Protein AF-A0A094FHU8-F1 (afdb_monomer)

Radius of gyration: 17.83 Å; Cα contacts (8 Å, |Δi|>4): 206; chains: 1; bounding box: 38×42×52 Å

Sequence (183 aa):
MLDLFSAQTFLWGLVHCDPHPGNILLRRLPSGNAQLVLLDHGLYVALEPEFRLQYATFWRALLAFDNDTLKKITSQWGVSQPDLFASATLMRPYTGGDQSTARALTKSLEGATPGERHFAAQNRMRAGIRAVLSDETKWPRELVFLARNMRIVQGNNQFLGSPVNRVRIMGMWASEAVAEGGE

Foldseek 3Di:
DLLVQLCCQQPVQKHALDVAVVQWDWDADPVRDIDIHGHDDPDIDGHDPVRSLLVLQCLLCLVVLVVVSLCVSLVLQQFPDSQLVSCLVVVHRRCRDPSPSVVVVVVLPPDDDPVVSVVVVVVVVVVSVCNGRRDVVSHDPVVVSVSSRVVNVVVVCVVVVHDDPSSVSSNVSSVVSNVVVDD

Nearest PDB structures (foldseek):
  5jzn-assembly2_B  TM=7.167E-01  e=5.407E-01  Homo sapiens
  4eut-assembly1_A  TM=7.380E-01  e=5.407E-01  Homo sapiens
  8udc-assembly1_A  TM=6.442E-01  e=1.938E+00  Tribolium castaneum
  6o8b-assembly1_A  TM=7.115E-01  e=4.454E+00  Homo sapiens

Mean predicted aligned error: 5.94 Å

Secondary structure (DSSP, 8-state):
-HHHHHHIIIII-EEES---GGGEEEEE-TTS-EEEEE---S-EEEPPHHHHHHHHHHHHHHHHT-HHHHHHHHHHTTBS-HHHHHHHHHTS---STT-HHHHHHHGGGSS--HHHHHHHHHHHHHHHHHHHBS-GGG--THHHHHHHHHHHHHHHHHHTT----HHHHHHHHHHHHHHHH--

pLDDT: mean 88.05, std 10.01, range [44.62, 97.81]

Structure (mmCIF, N/CA/C/O backbone):
data_AF-A0A094FHU8-F1
#
_entry.id   AF-A0A094FHU8-F1
#
loop_
_atom_site.group_PDB
_atom_site.id
_atom_site.type_symbol
_atom_site.label_atom_id
_atom_site.label_alt_id
_atom_site.label_comp_id
_atom_site.label_asym_id
_atom_site.label_entity_id
_atom_site.label_seq_id
_atom_site.pdbx_PDB_ins_code
_atom_site.Cartn_x
_atom_site.Cartn_y
_atom_site.Cartn_z
_atom_site.occupancy
_atom_site.B_iso_or_equiv
_atom_site.auth_seq_id
_atom_site.auth_comp_id
_atom_site.auth_asym_id
_atom_site.auth_atom_id
_atom_site.pdbx_PDB_model_num
ATOM 1 N N . MET A 1 1 ? 6.817 3.662 -11.769 1.00 86.00 1 MET A N 1
ATOM 2 C CA . MET A 1 1 ? 7.266 3.128 -10.460 1.00 86.00 1 MET A CA 1
ATOM 3 C C . MET A 1 1 ? 6.075 2.686 -9.618 1.00 86.00 1 MET A C 1
ATOM 5 O O . MET A 1 1 ? 5.994 1.506 -9.321 1.00 86.00 1 MET A O 1
ATOM 9 N N . LEU A 1 2 ? 5.144 3.591 -9.284 1.00 90.44 2 LEU A N 1
ATOM 10 C CA . LEU A 1 2 ? 3.917 3.252 -8.544 1.00 90.44 2 LEU A CA 1
ATOM 11 C C . LEU A 1 2 ? 3.121 2.110 -9.184 1.00 90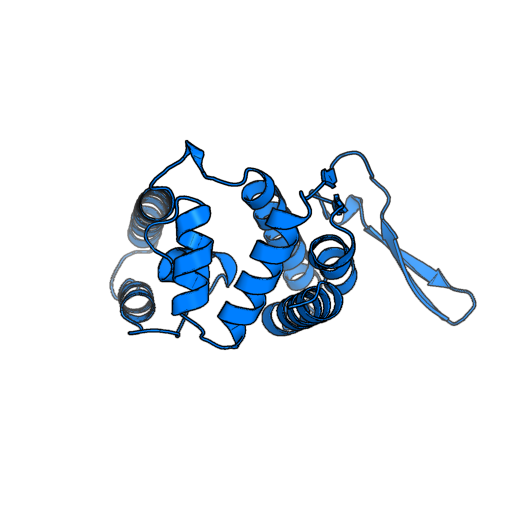.44 2 LEU A C 1
ATOM 13 O O . LEU A 1 2 ? 2.737 1.197 -8.465 1.00 90.44 2 LEU A O 1
ATOM 17 N N . ASP A 1 3 ? 2.931 2.126 -10.505 1.00 92.56 3 ASP A N 1
ATOM 18 C CA . ASP A 1 3 ? 2.209 1.057 -11.207 1.00 92.56 3 ASP A CA 1
ATOM 19 C C . ASP A 1 3 ? 2.873 -0.311 -11.040 1.00 92.56 3 ASP A C 1
ATOM 21 O O . ASP A 1 3 ? 2.207 -1.267 -10.672 1.00 92.56 3 ASP A O 1
ATOM 25 N N . LEU A 1 4 ? 4.200 -0.386 -11.199 1.00 93.94 4 LEU A N 1
ATOM 26 C CA . LEU A 1 4 ? 4.958 -1.627 -11.008 1.00 93.94 4 LEU A CA 1
ATOM 27 C C . LEU A 1 4 ? 4.756 -2.205 -9.601 1.00 93.94 4 LEU A C 1
ATOM 29 O O . LEU A 1 4 ? 4.435 -3.380 -9.458 1.00 93.94 4 LEU A O 1
ATOM 33 N N . PHE A 1 5 ? 4.941 -1.389 -8.560 1.00 94.69 5 PHE A N 1
ATOM 34 C CA . PHE A 1 5 ? 4.812 -1.868 -7.181 1.00 94.69 5 PHE A CA 1
ATOM 35 C C . PHE A 1 5 ? 3.355 -2.138 -6.785 1.00 94.69 5 PHE A C 1
ATOM 37 O O . PHE A 1 5 ? 3.097 -3.011 -5.957 1.00 94.69 5 PHE A O 1
ATOM 44 N N . SER A 1 6 ? 2.397 -1.447 -7.408 1.00 95.44 6 SER A N 1
ATOM 45 C CA . SER A 1 6 ? 0.969 -1.732 -7.234 1.00 95.44 6 SER A CA 1
ATOM 46 C C . SER A 1 6 ? 0.597 -3.069 -7.877 1.00 95.44 6 SER A C 1
ATOM 48 O O . SER A 1 6 ? -0.041 -3.883 -7.220 1.00 95.44 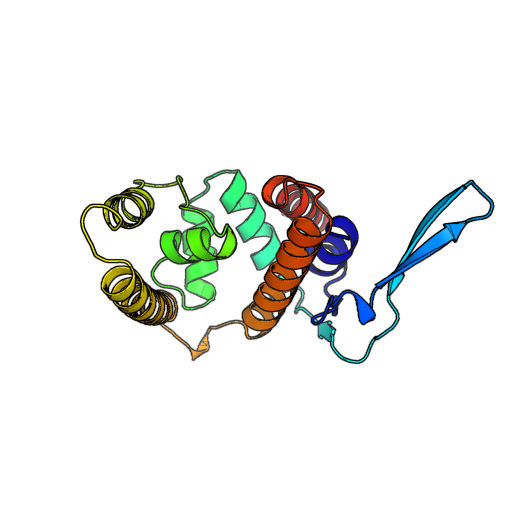6 SER A O 1
ATOM 50 N N . ALA A 1 7 ? 1.071 -3.351 -9.093 1.00 95.69 7 ALA A N 1
ATOM 51 C CA . ALA A 1 7 ? 0.882 -4.643 -9.751 1.00 95.69 7 ALA A CA 1
ATOM 52 C C . ALA A 1 7 ? 1.532 -5.788 -8.953 1.00 95.69 7 ALA A C 1
ATOM 54 O O . ALA A 1 7 ? 0.884 -6.802 -8.695 1.00 95.69 7 ALA A O 1
ATOM 55 N N . GLN A 1 8 ? 2.767 -5.594 -8.468 1.00 96.25 8 GLN A N 1
ATOM 56 C CA . GLN A 1 8 ? 3.434 -6.536 -7.559 1.00 96.25 8 GLN A CA 1
ATOM 57 C C . GLN A 1 8 ? 2.586 -6.849 -6.322 1.00 96.25 8 GLN A C 1
ATOM 59 O O . GLN A 1 8 ? 2.476 -8.009 -5.930 1.00 96.25 8 GLN A O 1
ATOM 64 N N . THR A 1 9 ? 1.982 -5.820 -5.724 1.00 96.62 9 THR A N 1
ATOM 65 C CA . THR A 1 9 ? 1.184 -5.945 -4.499 1.00 96.62 9 THR A CA 1
ATOM 66 C C . THR A 1 9 ? -0.158 -6.617 -4.757 1.00 96.62 9 THR A C 1
ATOM 68 O O . THR A 1 9 ? -0.483 -7.596 -4.096 1.00 96.62 9 THR A O 1
ATOM 71 N N . PHE A 1 10 ? -0.947 -6.103 -5.697 1.00 96.88 10 PHE A N 1
ATOM 72 C CA . PHE A 1 10 ? -2.352 -6.483 -5.828 1.00 96.88 10 PHE A CA 1
ATOM 73 C C . PHE A 1 10 ? -2.576 -7.647 -6.799 1.00 96.88 10 PHE A C 1
ATOM 75 O O . PHE A 1 10 ? -3.419 -8.493 -6.520 1.00 96.88 10 PHE A O 1
ATOM 82 N N . LEU A 1 11 ? -1.798 -7.745 -7.883 1.00 94.69 11 LEU A N 1
ATOM 83 C CA . LEU A 1 11 ? -2.000 -8.770 -8.916 1.00 94.69 11 LEU A CA 1
ATOM 84 C C . LEU A 1 11 ? -1.019 -9.933 -8.827 1.00 94.69 11 LEU A C 1
ATOM 86 O O . LEU A 1 11 ? -1.412 -11.084 -8.997 1.00 94.69 11 LEU A O 1
ATOM 90 N N . TRP A 1 12 ? 0.263 -9.666 -8.579 1.00 95.25 12 TRP A N 1
ATOM 91 C CA . TRP A 1 12 ? 1.287 -10.717 -8.644 1.00 95.25 12 TRP A CA 1
ATOM 92 C C . TRP A 1 12 ? 1.521 -11.385 -7.291 1.00 95.25 12 TRP A C 1
ATOM 94 O O . TRP A 1 12 ? 1.797 -12.576 -7.244 1.00 95.25 12 TRP A O 1
ATOM 104 N N . GLY A 1 13 ? 1.369 -10.651 -6.185 1.00 95.75 13 GLY A N 1
ATOM 105 C CA . GLY A 1 13 ? 1.627 -11.169 -4.839 1.00 95.75 13 GLY A CA 1
ATOM 106 C C . GLY A 1 13 ? 3.110 -11.408 -4.537 1.00 95.75 13 GLY A C 1
ATOM 107 O O . GLY A 1 13 ? 3.425 -12.135 -3.605 1.00 95.75 13 GLY A O 1
ATOM 108 N N . LEU A 1 14 ? 4.025 -10.807 -5.300 1.00 96.56 14 LEU A N 1
ATOM 109 C CA . LEU A 1 14 ? 5.467 -10.870 -5.059 1.00 96.56 14 LEU A CA 1
ATOM 110 C C . LEU A 1 14 ? 6.020 -9.447 -5.067 1.00 96.56 14 LEU A C 1
ATOM 112 O O . LEU A 1 14 ? 6.164 -8.830 -6.124 1.00 96.56 14 LEU A O 1
ATOM 116 N N . VAL A 1 15 ? 6.298 -8.915 -3.880 1.00 96.25 15 VAL A N 1
ATOM 117 C CA . VAL A 1 15 ? 6.566 -7.487 -3.681 1.00 96.25 15 VAL A CA 1
ATOM 118 C C . VAL A 1 15 ? 8.022 -7.255 -3.343 1.00 96.25 15 VAL A C 1
ATOM 120 O O . VAL A 1 15 ? 8.548 -7.850 -2.406 1.00 96.25 15 VAL A O 1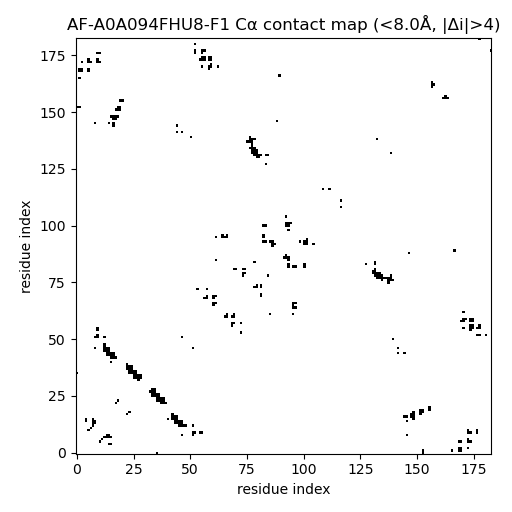
ATOM 123 N N . HIS A 1 16 ? 8.667 -6.363 -4.090 1.00 96.12 16 HIS A N 1
ATOM 124 C CA . HIS A 1 16 ? 10.007 -5.880 -3.771 1.00 96.12 16 HIS A CA 1
ATOM 125 C C . HIS A 1 16 ? 9.939 -4.926 -2.579 1.00 96.12 16 HIS A C 1
ATOM 127 O O . HIS A 1 16 ? 9.198 -3.943 -2.613 1.00 96.12 16 HIS A O 1
ATOM 133 N N . CYS A 1 17 ? 10.697 -5.175 -1.518 1.00 92.88 17 CYS A N 1
ATOM 134 C CA . CYS A 1 17 ? 10.540 -4.423 -0.266 1.00 92.88 17 CYS A CA 1
ATOM 135 C C . CYS A 1 17 ? 11.581 -3.314 -0.067 1.00 92.88 17 CYS A C 1
ATOM 137 O O . CYS A 1 17 ? 11.592 -2.680 0.991 1.00 92.88 17 CYS A O 1
ATOM 139 N N . ASP A 1 18 ? 12.454 -3.073 -1.047 1.00 92.19 18 ASP A N 1
ATOM 140 C CA . ASP A 1 18 ? 13.501 -2.051 -0.965 1.00 92.19 18 ASP A CA 1
ATOM 141 C C . ASP A 1 18 ? 13.659 -1.230 -2.258 1.00 92.19 18 ASP A C 1
ATOM 143 O O . ASP A 1 18 ? 14.710 -1.258 -2.907 1.00 92.19 18 ASP A O 1
ATOM 147 N N . PRO A 1 19 ? 12.629 -0.469 -2.669 1.00 91.56 19 PRO A N 1
ATOM 148 C CA . PRO A 1 19 ? 12.645 0.277 -3.922 1.00 91.56 19 PRO A CA 1
ATOM 149 C C . PRO A 1 19 ? 13.497 1.556 -3.827 1.00 91.56 19 PRO A C 1
ATOM 151 O O . PRO A 1 19 ? 13.063 2.635 -4.223 1.00 91.56 19 PRO A O 1
ATOM 154 N N . HIS A 1 20 ? 14.697 1.470 -3.258 1.00 90.62 20 HIS A N 1
ATOM 155 C CA . HIS A 1 20 ? 15.644 2.572 -3.163 1.00 90.62 20 HIS A CA 1
ATOM 156 C C . HIS A 1 20 ? 16.116 2.989 -4.571 1.00 90.62 20 HIS A C 1
ATOM 158 O O . HIS A 1 20 ? 16.252 2.119 -5.434 1.00 90.62 20 HIS A O 1
ATOM 164 N N . PRO A 1 21 ? 16.395 4.280 -4.849 1.00 90.69 21 PRO A N 1
ATOM 165 C CA . PRO A 1 21 ? 16.800 4.720 -6.184 1.00 90.69 21 PRO A CA 1
ATOM 166 C C . PRO A 1 21 ? 18.020 3.988 -6.751 1.00 90.69 21 PRO A C 1
ATOM 168 O O . PRO A 1 21 ? 18.081 3.796 -7.958 1.00 90.69 21 PRO A O 1
ATOM 171 N N . GLY A 1 22 ? 18.942 3.513 -5.904 1.00 92.69 22 GLY A N 1
ATOM 172 C CA . GLY A 1 22 ? 20.078 2.689 -6.342 1.00 92.69 22 GLY A CA 1
ATOM 173 C C . GLY A 1 22 ? 19.677 1.369 -7.020 1.00 92.69 22 GLY A C 1
ATOM 174 O O . GLY A 1 22 ? 20.418 0.866 -7.858 1.00 92.69 22 GLY A O 1
ATOM 175 N N . ASN A 1 23 ? 18.480 0.852 -6.727 1.00 94.44 23 ASN A N 1
ATOM 176 C CA . ASN A 1 23 ? 17.947 -0.384 -7.305 1.00 94.44 23 ASN A CA 1
ATOM 177 C C . ASN A 1 23 ? 17.141 -0.145 -8.587 1.00 94.44 23 ASN A C 1
ATOM 179 O O . ASN A 1 23 ? 16.627 -1.100 -9.170 1.00 94.44 23 ASN A O 1
ATOM 183 N N . ILE A 1 24 ? 16.989 1.111 -9.017 1.00 92.94 24 ILE A N 1
ATOM 184 C CA . ILE A 1 24 ? 16.096 1.494 -10.107 1.00 92.94 24 ILE A CA 1
ATOM 185 C C . ILE A 1 24 ? 16.890 2.221 -11.185 1.00 92.94 24 ILE A C 1
ATOM 187 O O . ILE A 1 24 ? 17.397 3.321 -10.983 1.00 92.94 24 ILE A O 1
ATOM 191 N N . LEU A 1 25 ? 16.921 1.630 -12.375 1.00 94.19 25 LEU A N 1
ATOM 192 C CA . LEU A 1 25 ? 17.518 2.220 -13.564 1.00 94.19 25 LEU A CA 1
ATOM 193 C C . LEU A 1 25 ? 16.422 2.590 -14.565 1.00 94.19 25 LEU A C 1
ATOM 195 O O . LEU A 1 25 ? 15.550 1.782 -14.882 1.00 94.19 25 LEU A O 1
ATOM 199 N N . LEU A 1 26 ? 16.486 3.803 -15.112 1.00 92.88 26 LEU A N 1
ATOM 200 C CA . LEU A 1 26 ? 15.708 4.175 -16.290 1.00 92.88 26 LEU A CA 1
ATOM 201 C C . LEU A 1 26 ? 16.599 4.055 -17.522 1.00 92.88 26 LEU A C 1
ATOM 203 O O . LEU A 1 26 ? 17.632 4.716 -17.609 1.00 92.88 26 LEU A O 1
ATOM 207 N N . ARG A 1 27 ? 16.187 3.232 -18.488 1.00 95.25 27 ARG A N 1
ATOM 208 C CA . ARG A 1 27 ? 16.846 3.147 -19.796 1.00 95.25 27 ARG A CA 1
ATOM 209 C C . ARG A 1 27 ? 15.873 3.457 -20.917 1.00 95.25 27 ARG A C 1
ATOM 211 O O . ARG A 1 27 ? 14.672 3.223 -20.798 1.00 95.25 27 ARG A O 1
ATOM 218 N N . ARG A 1 28 ? 16.397 3.970 -22.024 1.00 96.81 28 ARG A N 1
ATOM 219 C CA . ARG A 1 28 ? 15.609 4.250 -23.223 1.00 96.81 28 ARG A CA 1
ATOM 220 C C . ARG A 1 28 ? 15.598 3.029 -24.134 1.00 96.81 28 ARG A C 1
ATOM 222 O O . ARG A 1 28 ? 16.649 2.458 -24.410 1.00 96.81 28 ARG A O 1
ATOM 229 N N . LEU A 1 29 ? 14.417 2.629 -24.587 1.00 96.88 29 LEU A N 1
ATOM 230 C CA . LEU A 1 29 ? 14.257 1.587 -25.599 1.00 96.88 29 LEU A CA 1
ATOM 231 C C . LEU A 1 29 ? 14.526 2.153 -27.004 1.00 96.88 29 LEU A C 1
ATOM 233 O O . LEU A 1 29 ? 14.391 3.364 -27.196 1.00 96.88 29 LEU A O 1
ATOM 237 N N . PRO A 1 30 ? 14.823 1.305 -28.010 1.00 96.81 30 PRO A N 1
ATOM 238 C CA . PRO A 1 30 ? 14.950 1.746 -29.403 1.00 96.81 30 PRO A CA 1
ATOM 239 C C . PRO A 1 30 ? 13.715 2.495 -29.925 1.00 96.81 30 PRO A C 1
ATOM 241 O O . PRO A 1 30 ? 13.846 3.397 -30.743 1.00 96.81 30 PRO A O 1
ATOM 244 N N . SER A 1 31 ? 12.525 2.185 -29.397 1.00 95.94 31 SER A N 1
ATOM 245 C CA . SER A 1 31 ? 11.277 2.897 -29.705 1.00 95.94 31 SER A CA 1
ATOM 246 C C . SER A 1 31 ? 11.208 4.327 -29.150 1.00 95.94 31 SER A C 1
ATOM 248 O O . SER A 1 31 ? 10.246 5.039 -29.413 1.00 95.94 31 SER A O 1
ATOM 250 N N . GLY A 1 32 ? 12.181 4.750 -28.338 1.00 94.81 32 GLY A N 1
ATOM 251 C CA . GLY A 1 32 ? 12.183 6.032 -27.632 1.00 94.81 32 GLY A CA 1
ATOM 252 C C . GLY A 1 32 ? 11.447 6.016 -26.288 1.00 94.81 32 GLY A C 1
ATOM 253 O O . GLY A 1 32 ? 11.614 6.954 -25.503 1.00 94.81 32 GLY A O 1
ATOM 254 N N . ASN A 1 33 ? 10.700 4.949 -25.985 1.00 94.88 33 ASN A N 1
ATOM 255 C CA . ASN A 1 33 ? 10.001 4.789 -24.711 1.00 94.88 33 ASN A CA 1
ATOM 256 C C . ASN A 1 33 ? 10.988 4.583 -23.555 1.00 94.88 33 ASN A C 1
ATOM 258 O O . ASN A 1 33 ? 12.019 3.922 -23.703 1.00 94.88 33 ASN A O 1
ATOM 262 N N . ALA A 1 34 ? 10.650 5.122 -22.385 1.00 93.31 34 ALA A N 1
ATOM 263 C CA . ALA A 1 34 ? 11.379 4.832 -21.159 1.00 93.31 34 ALA A CA 1
ATOM 264 C C . ALA A 1 34 ? 10.996 3.443 -20.632 1.00 93.31 34 ALA A C 1
ATOM 266 O O . ALA A 1 34 ? 9.821 3.080 -20.602 1.00 93.31 34 ALA A O 1
ATOM 267 N N . GLN A 1 35 ? 11.989 2.687 -20.177 1.00 94.00 35 GLN A N 1
ATOM 268 C CA . GLN A 1 35 ? 11.812 1.438 -19.455 1.00 94.00 35 GLN A CA 1
ATOM 269 C C . GLN A 1 35 ? 12.414 1.575 -18.062 1.00 94.00 35 GLN A C 1
ATOM 271 O O . GLN A 1 35 ? 13.559 2.001 -17.906 1.00 94.00 35 GLN A O 1
ATOM 276 N N . LEU A 1 36 ? 11.635 1.171 -17.063 1.00 92.94 36 LEU A N 1
ATOM 277 C CA . LEU A 1 36 ? 12.102 1.017 -15.696 1.00 92.94 36 LEU A CA 1
ATOM 278 C C . LEU A 1 36 ? 12.675 -0.391 -15.523 1.00 92.94 36 LEU A C 1
ATOM 280 O O . LEU A 1 36 ? 12.005 -1.375 -15.832 1.00 92.94 36 LEU A O 1
ATOM 284 N N . VAL A 1 37 ? 13.912 -0.470 -15.045 1.00 94.38 37 VAL A N 1
ATOM 285 C CA . VAL A 1 37 ? 14.644 -1.705 -14.768 1.00 94.38 37 VAL A CA 1
ATOM 286 C C . VAL A 1 37 ? 14.908 -1.771 -13.269 1.00 94.38 37 VAL A C 1
ATOM 288 O O . VAL A 1 37 ? 15.449 -0.830 -12.689 1.00 94.38 37 VAL A O 1
ATOM 291 N N . LEU A 1 38 ? 14.504 -2.878 -12.654 1.00 94.56 38 LEU A N 1
ATOM 292 C CA . LEU A 1 38 ? 14.800 -3.204 -11.264 1.00 94.56 38 LEU A CA 1
ATOM 293 C C . LEU A 1 38 ? 16.068 -4.065 -11.247 1.00 94.56 38 LEU A C 1
ATOM 295 O O . LEU A 1 38 ? 16.149 -5.027 -12.005 1.00 94.56 38 LEU A O 1
ATOM 299 N N . LEU A 1 39 ? 17.076 -3.664 -10.473 1.00 94.56 39 LEU A N 1
ATOM 300 C CA . LEU A 1 39 ? 18.409 -4.279 -10.508 1.00 94.56 39 LEU A CA 1
ATOM 301 C C . LEU A 1 39 ? 18.606 -5.308 -9.394 1.00 94.56 39 LEU A C 1
ATOM 303 O O . LEU A 1 39 ? 19.062 -6.420 -9.648 1.00 94.56 39 LEU A O 1
ATOM 307 N N . ASP A 1 40 ? 18.279 -4.922 -8.163 1.00 93.75 40 ASP A N 1
ATOM 308 C CA . ASP A 1 40 ? 18.459 -5.761 -6.983 1.00 93.75 40 ASP A CA 1
ATOM 309 C C . ASP A 1 40 ? 17.196 -6.581 -6.723 1.00 93.75 40 ASP A C 1
ATOM 311 O O . ASP A 1 40 ? 16.093 -6.034 -6.646 1.00 93.75 40 ASP A O 1
ATOM 315 N N . HIS A 1 41 ? 17.368 -7.892 -6.567 1.00 94.56 41 HIS A N 1
ATOM 316 C CA . HIS A 1 41 ? 16.297 -8.829 -6.264 1.00 94.56 41 HIS A CA 1
ATOM 317 C C . HIS A 1 41 ? 16.458 -9.548 -4.910 1.00 94.56 41 HIS A C 1
ATOM 319 O O . HIS A 1 41 ? 15.820 -10.571 -4.675 1.00 94.56 41 HIS A O 1
ATOM 325 N N . GLY A 1 42 ? 17.286 -9.020 -4.006 1.00 92.25 42 GLY A N 1
ATOM 326 C CA . GLY A 1 42 ? 17.634 -9.646 -2.730 1.00 92.25 42 GLY A CA 1
ATOM 327 C C . GLY A 1 42 ? 16.568 -9.561 -1.633 1.00 92.25 42 GLY A C 1
ATOM 328 O O . GLY A 1 42 ? 16.643 -10.326 -0.674 1.00 92.25 42 GLY A O 1
ATOM 329 N N . LEU A 1 43 ? 15.572 -8.669 -1.748 1.00 92.50 43 LEU A N 1
ATOM 330 C CA . LEU A 1 43 ? 14.520 -8.522 -0.736 1.00 92.50 43 LEU A CA 1
ATOM 331 C C . LEU A 1 43 ? 13.110 -8.479 -1.337 1.00 92.50 43 LEU A C 1
ATOM 333 O O . LEU A 1 43 ? 12.614 -7.424 -1.743 1.00 92.50 43 LEU A O 1
ATOM 337 N N . TYR A 1 44 ? 12.447 -9.633 -1.291 1.00 95.38 44 TYR A N 1
ATOM 338 C CA . TYR A 1 44 ? 11.041 -9.803 -1.641 1.00 95.38 44 TYR A CA 1
ATOM 339 C C . TYR A 1 44 ? 10.230 -10.360 -0.479 1.00 95.38 44 TYR A C 1
ATOM 341 O O . TYR A 1 44 ? 10.745 -11.105 0.354 1.00 95.38 44 TYR A O 1
ATOM 349 N N . VAL A 1 45 ? 8.938 -10.043 -0.477 1.00 96.38 45 VAL A N 1
ATOM 350 C CA . VAL A 1 45 ? 7.927 -10.770 0.290 1.00 96.38 45 VAL A CA 1
ATOM 351 C C . VAL A 1 45 ? 6.909 -11.371 -0.677 1.00 96.38 45 VAL A C 1
ATOM 353 O O . VAL A 1 45 ? 6.449 -10.695 -1.601 1.00 96.38 45 VAL A O 1
ATOM 356 N N . ALA A 1 46 ? 6.587 -12.647 -0.483 1.00 96.69 46 ALA A N 1
ATOM 357 C CA . ALA A 1 46 ? 5.455 -13.285 -1.140 1.00 96.69 46 ALA A CA 1
ATOM 358 C C . ALA A 1 46 ? 4.212 -13.069 -0.272 1.00 96.69 46 ALA A C 1
ATOM 360 O O . ALA A 1 46 ? 4.271 -13.246 0.943 1.00 96.69 46 ALA A O 1
ATOM 361 N N . LEU A 1 47 ? 3.114 -12.642 -0.884 1.00 96.69 47 LEU A N 1
ATOM 362 C CA . LEU A 1 47 ? 1.843 -12.435 -0.208 1.00 96.69 47 LEU A CA 1
ATOM 363 C C . LEU A 1 47 ? 0.995 -13.690 -0.356 1.00 96.69 47 LEU A C 1
ATOM 365 O O . LEU A 1 47 ? 0.735 -14.128 -1.479 1.00 96.69 47 LEU A O 1
ATOM 369 N N . GLU A 1 48 ? 0.509 -14.215 0.765 1.00 95.50 48 GLU A N 1
ATOM 370 C CA . GLU A 1 48 ? -0.503 -15.266 0.739 1.00 95.50 48 GLU A CA 1
ATOM 371 C C . GLU A 1 48 ? -1.738 -14.790 -0.050 1.00 95.50 48 GLU A C 1
ATOM 373 O O . GLU A 1 48 ? -2.172 -13.645 0.144 1.00 95.50 48 GLU A O 1
ATOM 378 N N . PRO A 1 49 ? -2.327 -15.624 -0.931 1.00 94.44 49 PRO A N 1
ATOM 379 C CA . PRO A 1 49 ? -3.429 -15.207 -1.801 1.00 94.44 49 PRO A CA 1
ATOM 380 C C . PRO A 1 49 ? -4.611 -14.587 -1.049 1.00 94.44 49 PRO A C 1
ATOM 382 O O . PRO A 1 49 ? -5.140 -13.560 -1.477 1.00 94.44 49 PRO A O 1
ATOM 385 N N . GLU A 1 50 ? -4.968 -15.165 0.101 1.00 94.75 50 GLU A N 1
ATOM 386 C CA . GLU A 1 50 ? -6.035 -14.662 0.971 1.00 94.75 50 GLU A CA 1
ATOM 387 C C . GLU A 1 50 ? -5.706 -13.263 1.505 1.00 94.75 50 GLU A C 1
ATOM 389 O O . GLU A 1 50 ? -6.491 -12.327 1.356 1.00 94.75 50 GLU A O 1
ATOM 394 N N . PHE A 1 51 ? -4.507 -13.081 2.066 1.00 96.38 51 PHE A N 1
ATOM 395 C CA . PHE A 1 51 ? -4.077 -11.779 2.568 1.00 96.38 51 PHE A CA 1
ATOM 396 C C . PHE A 1 51 ? -4.015 -10.735 1.447 1.00 96.38 51 PHE A C 1
ATOM 398 O O . PHE A 1 51 ? -4.438 -9.594 1.634 1.00 96.38 51 PHE A O 1
ATOM 405 N N . ARG A 1 52 ? -3.531 -11.116 0.261 1.00 96.62 52 ARG A N 1
ATOM 406 C CA . ARG A 1 52 ? -3.478 -10.236 -0.910 1.00 96.62 52 ARG A CA 1
ATOM 407 C C . ARG A 1 52 ? -4.870 -9.735 -1.299 1.00 96.62 52 ARG A C 1
ATOM 409 O O . ARG A 1 52 ? -5.038 -8.532 -1.508 1.00 96.62 52 ARG A O 1
ATOM 416 N N . LEU A 1 53 ? -5.861 -10.627 -1.361 1.00 96.62 53 LEU A N 1
ATOM 417 C CA . LEU A 1 53 ? -7.244 -10.264 -1.675 1.00 96.62 53 LEU A CA 1
ATOM 418 C C . LEU A 1 53 ? -7.867 -9.402 -0.570 1.00 96.62 53 LEU A C 1
ATOM 420 O O . LEU A 1 53 ? -8.517 -8.398 -0.872 1.00 96.62 53 LEU A O 1
ATOM 424 N N . GLN A 1 54 ? -7.619 -9.719 0.704 1.00 97.06 54 GLN A N 1
ATOM 425 C CA . GLN A 1 54 ? -8.037 -8.874 1.827 1.00 97.06 54 GLN A CA 1
ATOM 426 C C . GLN A 1 54 ? -7.427 -7.473 1.729 1.00 97.06 54 GLN A C 1
ATOM 428 O O . GLN A 1 54 ? -8.127 -6.477 1.902 1.00 97.06 54 GLN A O 1
ATOM 433 N N . TYR A 1 55 ? -6.139 -7.364 1.405 1.00 97.44 55 TYR A N 1
ATOM 434 C CA . TYR A 1 55 ? -5.459 -6.079 1.270 1.00 97.44 55 TYR A CA 1
ATOM 435 C C . TYR A 1 55 ? -5.983 -5.269 0.076 1.00 97.44 55 TYR A C 1
ATOM 437 O O . TYR A 1 55 ? -6.198 -4.061 0.198 1.00 97.44 55 TYR A O 1
ATOM 445 N N . ALA A 1 56 ? -6.263 -5.921 -1.056 1.00 97.62 56 ALA A N 1
ATOM 446 C CA . ALA A 1 56 ? -6.920 -5.294 -2.203 1.00 97.62 56 ALA A CA 1
ATOM 447 C C . ALA A 1 56 ? -8.332 -4.793 -1.842 1.00 97.62 56 ALA A C 1
ATOM 449 O O . ALA A 1 56 ? -8.676 -3.633 -2.082 1.00 97.62 56 ALA A O 1
ATOM 450 N N . THR A 1 57 ? -9.120 -5.629 -1.166 1.00 97.81 57 THR A N 1
ATOM 451 C CA . THR A 1 57 ? -10.476 -5.289 -0.714 1.00 97.81 57 THR A CA 1
ATOM 452 C C . THR A 1 57 ?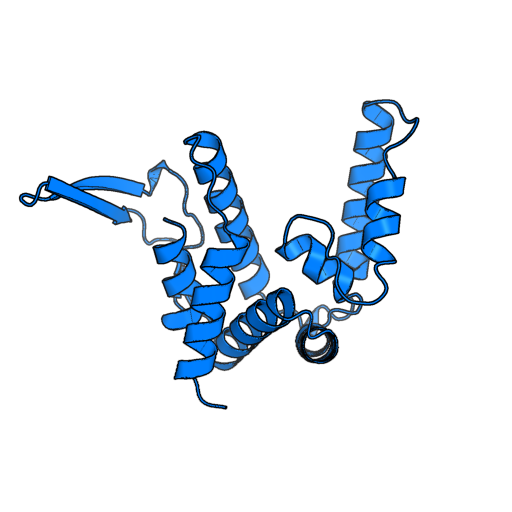 -10.460 -4.133 0.283 1.00 97.81 57 THR A C 1
ATOM 454 O O . THR A 1 57 ? -11.277 -3.219 0.179 1.00 97.81 57 THR A O 1
ATOM 457 N N . PHE A 1 58 ? -9.490 -4.107 1.198 1.00 97.50 58 PHE A N 1
ATOM 458 C CA . PHE A 1 58 ? -9.268 -2.997 2.122 1.00 97.50 58 PHE A CA 1
ATOM 459 C C . PHE A 1 58 ? -9.002 -1.684 1.373 1.00 97.50 58 PHE A C 1
ATOM 461 O O . PHE A 1 58 ? -9.626 -0.668 1.669 1.00 97.50 58 PHE A O 1
ATOM 468 N N . TRP A 1 59 ? -8.133 -1.695 0.359 1.00 97.12 59 TRP A N 1
ATOM 469 C CA . TRP A 1 59 ? -7.860 -0.516 -0.469 1.00 97.12 59 TRP A CA 1
ATOM 470 C C . TRP A 1 59 ? -9.075 -0.036 -1.265 1.00 97.12 59 TRP A C 1
ATOM 472 O O . TRP A 1 59 ? -9.313 1.171 -1.350 1.00 97.12 59 TRP A O 1
ATOM 482 N N . ARG A 1 60 ? -9.867 -0.962 -1.811 1.00 95.94 60 ARG A N 1
ATOM 483 C CA . ARG A 1 60 ? -11.140 -0.647 -2.470 1.00 95.94 60 ARG A CA 1
ATOM 484 C C . ARG A 1 60 ? -12.119 0.000 -1.484 1.00 95.94 60 ARG A C 1
ATOM 486 O O . ARG A 1 60 ? -12.674 1.057 -1.779 1.00 95.94 60 ARG A O 1
ATOM 493 N N . ALA A 1 61 ? -12.262 -0.574 -0.290 1.00 95.94 61 ALA A N 1
ATOM 494 C CA . ALA A 1 61 ? -13.127 -0.059 0.768 1.00 95.94 61 ALA A CA 1
ATOM 495 C C . ALA A 1 61 ? -12.700 1.337 1.253 1.00 95.94 61 ALA A C 1
ATOM 497 O O . ALA A 1 61 ? -13.556 2.196 1.465 1.00 95.94 61 ALA A O 1
ATOM 498 N N . LEU A 1 62 ? -11.390 1.612 1.341 1.00 94.88 62 LEU A N 1
ATOM 499 C CA . LEU A 1 62 ? -10.863 2.948 1.653 1.00 94.88 62 LEU A CA 1
ATOM 500 C C . LEU A 1 62 ? -11.326 4.008 0.648 1.00 94.88 62 LEU A C 1
ATOM 502 O O . LEU A 1 62 ? -11.615 5.136 1.045 1.00 94.88 62 LEU A O 1
ATOM 506 N N . LEU A 1 63 ? -11.359 3.672 -0.645 1.00 92.06 63 LEU A N 1
ATOM 507 C CA . LEU A 1 63 ? -11.805 4.594 -1.692 1.00 92.06 63 LEU A CA 1
ATOM 508 C C . LEU A 1 63 ? -13.326 4.753 -1.731 1.00 92.06 63 LEU A C 1
ATOM 510 O O . LEU A 1 63 ? -13.811 5.845 -2.019 1.00 92.06 63 LEU A O 1
ATOM 514 N N . ALA A 1 64 ? -14.057 3.674 -1.455 1.00 92.94 64 ALA A N 1
ATOM 515 C CA . ALA A 1 64 ? -15.516 3.651 -1.443 1.00 92.94 64 ALA A CA 1
ATOM 516 C C . ALA A 1 64 ? -16.127 4.175 -0.130 1.00 92.94 64 ALA A C 1
ATOM 518 O O . ALA A 1 64 ? -17.345 4.296 -0.033 1.00 92.94 64 ALA A O 1
ATOM 519 N N . PHE A 1 65 ? -15.299 4.478 0.877 1.00 93.19 65 PHE A N 1
ATOM 520 C CA . PHE A 1 65 ? -15.727 4.780 2.247 1.00 93.19 65 PHE A CA 1
ATOM 521 C C . PHE A 1 65 ? -16.609 3.682 2.872 1.00 93.19 65 PHE A C 1
ATOM 523 O O . PHE A 1 65 ? -17.469 3.966 3.709 1.00 93.19 65 PHE A O 1
ATOM 530 N N . ASP A 1 66 ? -16.372 2.424 2.496 1.00 95.06 66 ASP A N 1
ATOM 531 C CA . ASP A 1 66 ? -17.063 1.255 3.041 1.00 95.06 66 ASP A CA 1
ATOM 532 C C . ASP A 1 66 ? -16.466 0.881 4.407 1.00 95.06 66 ASP A C 1
ATOM 534 O O . ASP A 1 66 ? -15.554 0.060 4.538 1.00 95.06 66 ASP A O 1
ATOM 538 N N . ASN A 1 67 ? -16.966 1.545 5.449 1.00 94.19 67 ASN A N 1
ATOM 539 C CA . ASN A 1 67 ? -16.438 1.409 6.806 1.00 94.19 67 ASN A CA 1
ATOM 540 C C . ASN A 1 67 ? -16.719 0.035 7.425 1.00 94.19 67 ASN A C 1
ATOM 542 O O . ASN A 1 67 ? -15.988 -0.374 8.327 1.00 94.19 67 ASN A O 1
ATOM 546 N N . ASP A 1 68 ? -17.741 -0.681 6.957 1.00 95.62 68 ASP A N 1
ATOM 547 C CA . ASP A 1 68 ? -18.077 -2.007 7.474 1.00 95.62 68 ASP A CA 1
ATOM 548 C C . ASP A 1 68 ? -17.085 -3.045 6.952 1.00 95.62 68 ASP A C 1
ATOM 550 O O . ASP A 1 68 ? -16.535 -3.825 7.737 1.00 95.62 68 ASP A O 1
ATOM 554 N N . THR A 1 69 ? -16.739 -2.976 5.664 1.00 96.56 69 THR A N 1
ATOM 555 C CA . THR A 1 69 ? -15.664 -3.794 5.090 1.00 96.56 69 THR A CA 1
ATOM 556 C C . THR A 1 69 ? -14.308 -3.459 5.712 1.00 96.56 69 THR A C 1
ATOM 558 O O . THR A 1 69 ? -13.559 -4.374 6.066 1.00 96.56 69 THR A O 1
ATOM 561 N N . LEU A 1 70 ? -13.998 -2.173 5.939 1.00 95.62 70 LEU A N 1
ATOM 562 C CA . LEU A 1 70 ? -12.768 -1.773 6.639 1.00 95.62 70 LEU A CA 1
ATOM 563 C C . LEU A 1 70 ? -12.690 -2.390 8.037 1.00 95.62 70 LEU A C 1
ATOM 565 O O . LEU A 1 70 ? -11.673 -2.999 8.369 1.00 95.62 70 LEU A O 1
ATOM 569 N N . LYS A 1 71 ? -13.754 -2.280 8.843 1.00 95.12 71 LYS A N 1
ATOM 570 C CA . LYS A 1 71 ? -13.835 -2.880 10.187 1.00 95.12 71 LYS A CA 1
ATOM 571 C C . LYS A 1 71 ? -13.663 -4.394 10.139 1.00 95.12 71 LYS A C 1
ATOM 573 O O . LYS A 1 71 ? -12.873 -4.935 10.908 1.00 95.12 71 LYS A O 1
ATOM 578 N N . LYS A 1 72 ? -14.360 -5.070 9.223 1.00 96.69 72 LYS A N 1
ATOM 579 C CA . LYS A 1 72 ? -14.273 -6.524 9.052 1.00 96.69 72 LYS A CA 1
ATOM 580 C C . LYS A 1 72 ? -12.831 -6.960 8.799 1.00 96.69 72 LYS A C 1
ATOM 582 O O . LYS A 1 72 ? -12.310 -7.769 9.560 1.00 96.69 72 LYS A O 1
ATOM 587 N N . ILE A 1 73 ? -12.171 -6.388 7.795 1.00 97.00 73 ILE A N 1
ATOM 588 C CA . ILE A 1 73 ? -10.809 -6.785 7.411 1.00 97.00 73 ILE A CA 1
ATOM 589 C C . ILE A 1 73 ? -9.798 -6.427 8.506 1.00 97.00 73 ILE A C 1
ATOM 591 O O . ILE A 1 73 ? -9.016 -7.266 8.939 1.00 97.00 73 ILE A O 1
ATOM 595 N N . THR A 1 74 ? -9.841 -5.198 9.020 1.00 94.94 74 THR A N 1
ATOM 596 C CA . THR A 1 74 ? -8.903 -4.760 10.067 1.00 94.94 74 THR A CA 1
ATOM 597 C C . THR A 1 74 ? -9.045 -5.581 11.353 1.00 94.94 74 THR A C 1
ATOM 599 O O . THR A 1 74 ? -8.034 -5.929 11.961 1.00 94.94 74 THR A O 1
ATOM 602 N N . SER A 1 75 ? -10.257 -6.012 11.721 1.00 94.50 75 SER A N 1
ATOM 603 C CA . SER A 1 75 ? -10.456 -6.919 12.860 1.00 94.50 75 SER A CA 1
ATOM 604 C C . SER A 1 75 ? -9.781 -8.286 12.673 1.00 94.50 75 SER A C 1
ATOM 606 O O . SER A 1 75 ? -9.236 -8.839 13.631 1.00 94.50 75 SER A O 1
ATOM 608 N N . GLN A 1 76 ? -9.747 -8.807 11.439 1.00 95.25 76 GLN A N 1
ATOM 609 C CA . GLN A 1 76 ? -9.049 -10.054 11.101 1.00 95.25 76 GLN A CA 1
ATOM 610 C C . GLN A 1 76 ? -7.532 -9.908 11.236 1.00 95.25 76 GLN A C 1
ATOM 612 O O . GLN A 1 76 ? -6.860 -10.881 11.555 1.00 95.25 76 GLN A O 1
ATOM 617 N N . TRP A 1 77 ? -7.006 -8.693 11.074 1.00 95.44 77 TRP A N 1
ATOM 618 C CA . TRP A 1 77 ? -5.591 -8.357 11.262 1.00 95.44 77 TRP A CA 1
ATOM 619 C C . TRP A 1 77 ? -5.235 -7.966 12.703 1.00 95.44 77 TRP A C 1
ATOM 621 O O . TRP A 1 77 ? -4.125 -7.501 12.960 1.00 95.44 77 TRP A O 1
ATOM 631 N N . GLY A 1 78 ? -6.172 -8.107 13.647 1.00 92.94 78 GLY A N 1
ATOM 632 C CA . GLY A 1 78 ? -5.956 -7.734 15.046 1.00 92.94 78 GLY A CA 1
ATOM 633 C C . GLY A 1 78 ? -5.950 -6.225 15.296 1.00 92.94 78 GLY A C 1
ATOM 634 O O . GLY A 1 78 ? -5.403 -5.768 16.306 1.00 92.94 78 GLY A O 1
ATOM 635 N N . VAL A 1 79 ? -6.557 -5.443 14.396 1.00 92.44 79 VAL A N 1
ATOM 636 C CA . VAL A 1 79 ? -6.634 -3.985 14.497 1.00 92.44 79 VAL A CA 1
ATOM 637 C C . VAL A 1 79 ? -7.942 -3.530 15.141 1.00 92.44 79 VAL A C 1
ATOM 639 O O . VAL A 1 79 ? -9.023 -3.809 14.629 1.00 92.44 79 VAL A O 1
ATOM 642 N N . SER A 1 80 ? -7.848 -2.782 16.247 1.00 88.50 80 SER A N 1
ATOM 643 C CA . SER A 1 80 ? -9.019 -2.290 16.999 1.00 88.50 80 SER A CA 1
ATOM 644 C C . SER A 1 80 ? -9.458 -0.870 16.631 1.00 88.50 80 SER A C 1
ATOM 646 O O . SER A 1 80 ? -10.580 -0.479 16.950 1.00 88.50 80 SER A O 1
ATOM 648 N N . GLN A 1 81 ? -8.609 -0.098 15.941 1.00 89.50 81 GLN A N 1
ATOM 649 C CA . GLN A 1 81 ? -8.923 1.252 15.456 1.00 89.50 81 GLN A CA 1
ATOM 650 C C . GLN A 1 81 ? -8.790 1.347 13.926 1.00 89.50 81 GLN A C 1
ATOM 652 O O . GLN A 1 81 ? -7.750 1.788 13.421 1.00 89.50 81 GLN A O 1
ATOM 657 N N . PRO A 1 82 ? -9.839 0.964 13.171 1.00 91.31 82 PRO A N 1
ATOM 658 C CA . PRO A 1 82 ? -9.820 0.936 11.707 1.00 91.31 82 PRO A CA 1
ATOM 659 C C . PRO A 1 82 ? -9.525 2.303 11.083 1.00 91.31 82 PRO A C 1
ATOM 661 O O . PRO A 1 82 ? -8.704 2.391 10.177 1.00 91.31 82 PRO A O 1
ATOM 664 N N . ASP A 1 83 ? -10.116 3.381 11.605 1.00 91.00 83 ASP A N 1
ATOM 665 C CA . ASP A 1 83 ? -9.932 4.740 11.074 1.00 91.00 83 ASP A CA 1
ATOM 666 C C . ASP A 1 83 ? -8.500 5.256 11.254 1.00 91.00 83 ASP A C 1
ATOM 668 O O . ASP A 1 83 ? -7.965 5.979 10.405 1.00 91.00 83 ASP A O 1
ATOM 672 N N . LEU A 1 84 ? -7.858 4.884 12.365 1.00 88.38 84 LEU A N 1
ATOM 673 C CA . LEU A 1 84 ? -6.471 5.242 12.635 1.00 88.38 84 LEU A CA 1
ATOM 674 C C . LEU A 1 84 ? -5.530 4.463 11.714 1.00 88.38 84 LEU A C 1
ATOM 676 O O . LEU A 1 84 ? -4.607 5.047 11.143 1.00 88.38 84 LEU A O 1
ATOM 680 N N . PHE A 1 85 ? -5.804 3.173 11.511 1.00 91.56 85 PHE A N 1
ATOM 681 C CA . PHE A 1 85 ? -5.071 2.349 10.558 1.00 91.56 85 PHE A CA 1
ATOM 682 C C . PHE A 1 85 ? -5.241 2.859 9.119 1.00 91.56 85 PHE A C 1
ATOM 684 O O . PHE A 1 85 ? -4.248 3.080 8.429 1.00 91.56 85 PHE A O 1
ATOM 691 N N . ALA A 1 86 ? -6.470 3.176 8.706 1.00 92.69 86 ALA A N 1
ATOM 692 C CA . ALA A 1 86 ? -6.783 3.805 7.425 1.00 92.69 86 ALA A CA 1
ATOM 693 C C . ALA A 1 86 ? -6.019 5.123 7.233 1.00 92.69 86 ALA A C 1
ATOM 695 O O . ALA A 1 86 ? -5.399 5.345 6.192 1.00 92.69 86 ALA A O 1
ATOM 696 N N . SER A 1 87 ? -6.002 5.983 8.255 1.00 89.75 87 SER A N 1
ATOM 697 C CA . SER A 1 87 ? -5.255 7.246 8.226 1.00 89.75 87 SER A CA 1
ATOM 698 C C . SER A 1 87 ? -3.750 7.019 8.060 1.00 89.75 87 SER A C 1
ATOM 700 O O . SER A 1 87 ? -3.093 7.731 7.297 1.00 89.75 87 SER A O 1
ATOM 702 N N . ALA A 1 88 ? -3.197 6.006 8.735 1.00 88.00 88 ALA A N 1
ATOM 703 C CA . ALA A 1 88 ? -1.794 5.627 8.612 1.00 88.00 88 ALA A CA 1
ATOM 704 C C . ALA A 1 88 ? -1.469 5.098 7.203 1.00 88.00 88 ALA A C 1
ATOM 706 O O . ALA A 1 88 ? -0.518 5.572 6.584 1.00 88.00 88 ALA A O 1
ATOM 707 N N . THR A 1 89 ? -2.289 4.208 6.632 1.00 91.31 89 THR A N 1
ATOM 708 C CA . THR A 1 89 ? -2.117 3.725 5.247 1.00 91.31 89 THR A CA 1
ATOM 709 C C . THR A 1 89 ? -2.216 4.869 4.229 1.00 91.31 89 THR A C 1
ATOM 711 O O . THR A 1 89 ? -1.429 4.981 3.278 1.00 91.31 89 THR A O 1
ATOM 714 N N . LEU A 1 90 ? -3.173 5.778 4.424 1.00 90.12 90 LEU A N 1
ATOM 715 C CA . LEU A 1 90 ? -3.379 6.939 3.561 1.00 90.12 90 LEU A CA 1
ATOM 716 C C . LEU A 1 90 ? -2.373 8.067 3.823 1.00 90.12 90 LEU A C 1
ATOM 718 O O . LEU A 1 90 ? -2.271 8.983 3.000 1.00 90.12 90 LEU A O 1
ATOM 722 N N . MET A 1 91 ? -1.550 7.979 4.873 1.00 83.06 91 MET A N 1
ATOM 723 C CA . MET A 1 91 ? -0.597 9.022 5.281 1.00 83.06 91 MET A CA 1
ATOM 724 C C . MET A 1 91 ? -1.242 10.418 5.330 1.00 83.06 91 MET A C 1
ATOM 726 O O . MET A 1 91 ? -0.602 11.431 5.053 1.00 83.06 91 MET A O 1
ATOM 730 N N . ARG A 1 92 ? -2.544 10.453 5.611 1.00 85.12 92 ARG A N 1
ATOM 731 C CA . ARG A 1 92 ? -3.392 11.638 5.729 1.00 85.12 92 ARG A CA 1
ATOM 732 C C . ARG A 1 92 ? -4.626 11.242 6.539 1.00 85.12 92 ARG A C 1
ATOM 734 O O . ARG A 1 92 ? -4.983 10.064 6.514 1.00 85.12 92 ARG A O 1
ATOM 741 N N . PRO A 1 93 ? -5.295 12.190 7.208 1.00 86.00 93 PRO A N 1
ATOM 742 C CA . PRO A 1 93 ? -6.529 11.900 7.925 1.00 86.00 93 PRO A CA 1
ATOM 743 C C . PRO A 1 93 ? -7.540 11.171 7.032 1.00 86.00 93 PRO A C 1
ATOM 745 O O . PRO A 1 93 ? -7.877 11.659 5.950 1.00 86.00 93 PRO A O 1
ATOM 748 N N . TYR A 1 94 ? -7.992 9.995 7.465 1.00 90.06 94 TYR A N 1
ATOM 749 C CA . TYR A 1 94 ? -9.104 9.299 6.831 1.00 90.06 94 TYR A CA 1
ATOM 750 C C . TYR A 1 94 ? -10.403 10.032 7.171 1.00 90.06 94 TYR A C 1
ATOM 752 O O . TYR A 1 94 ? -10.661 10.341 8.332 1.00 90.06 94 TYR A O 1
ATOM 760 N N . THR A 1 95 ? -11.195 10.348 6.150 1.00 85.88 95 THR A N 1
ATOM 761 C CA . THR A 1 95 ? -12.405 11.176 6.277 1.00 85.88 95 THR A CA 1
ATOM 762 C C . THR A 1 95 ? -13.700 10.385 6.099 1.00 85.88 95 THR A C 1
ATOM 764 O O . THR A 1 95 ? -14.763 10.993 5.990 1.00 85.88 95 THR A O 1
ATOM 767 N N . GLY A 1 96 ? -13.624 9.053 6.041 1.00 81.19 96 GLY A N 1
ATOM 768 C CA . GLY A 1 96 ? -14.809 8.205 6.150 1.00 81.19 96 GLY A CA 1
ATOM 769 C C . GLY A 1 96 ? -15.316 8.115 7.589 1.00 81.19 96 GLY A C 1
ATOM 770 O O . GLY A 1 96 ? -14.682 8.614 8.521 1.00 81.19 96 GLY A O 1
ATOM 771 N N . GLY A 1 97 ? -16.476 7.482 7.762 1.00 79.44 97 GLY A N 1
ATOM 772 C CA . GLY A 1 97 ? -17.087 7.283 9.074 1.00 79.44 97 GLY A CA 1
ATOM 773 C C . GLY A 1 97 ? -17.532 8.588 9.741 1.00 79.44 97 GLY A C 1
ATOM 774 O O . GLY A 1 97 ? -18.038 9.500 9.089 1.00 79.44 97 GLY A O 1
ATOM 775 N N . ASP A 1 98 ? -17.351 8.674 11.061 1.00 80.00 98 ASP A N 1
ATOM 776 C CA . ASP A 1 98 ? -17.794 9.811 11.880 1.00 80.00 98 ASP A CA 1
ATOM 777 C C . ASP A 1 98 ? -16.792 10.985 11.912 1.00 80.00 98 ASP A C 1
ATOM 779 O O . ASP A 1 98 ? -17.038 12.008 12.559 1.00 80.00 98 ASP A O 1
ATOM 783 N N . GLN A 1 99 ? -15.645 10.847 11.236 1.00 80.25 99 GLN A N 1
ATOM 784 C CA . GLN A 1 99 ? -14.554 11.827 11.176 1.00 80.25 99 GLN A CA 1
ATOM 785 C C . GLN A 1 99 ? -13.996 12.265 12.544 1.00 80.25 99 GLN A C 1
ATOM 787 O O . GLN A 1 99 ? -13.341 13.308 12.651 1.00 80.25 99 GLN A O 1
ATOM 792 N N . SER A 1 100 ? -14.245 11.514 13.615 1.00 78.88 100 SER A N 1
ATOM 793 C CA . SER A 1 100 ? -13.703 11.790 14.950 1.00 78.88 100 SER A CA 1
ATOM 794 C C . SER A 1 100 ? -12.171 11.749 14.937 1.00 78.88 100 SER A C 1
ATOM 796 O O . SER A 1 100 ? -11.520 12.696 15.389 1.00 78.88 100 SER A O 1
ATOM 798 N N . THR A 1 101 ? -11.593 10.720 14.311 1.00 77.12 101 THR A N 1
ATOM 799 C CA . THR A 1 101 ? -10.142 10.548 14.141 1.00 77.12 101 THR A CA 1
ATOM 800 C C . THR A 1 101 ? -9.519 11.700 13.353 1.00 77.12 101 THR A C 1
ATOM 802 O O . THR A 1 101 ? -8.516 12.271 13.786 1.00 77.12 101 THR A O 1
ATOM 805 N N . ALA A 1 102 ? -10.130 12.109 12.235 1.00 76.25 102 ALA A N 1
ATOM 806 C CA . ALA A 1 102 ? -9.631 13.229 11.439 1.00 76.25 102 ALA A CA 1
ATOM 807 C C . ALA A 1 102 ? -9.610 14.536 12.242 1.00 76.25 102 ALA A C 1
ATOM 809 O O . ALA A 1 102 ? -8.584 15.216 12.298 1.00 76.25 102 ALA A O 1
ATOM 810 N N . ARG A 1 103 ? -10.707 14.845 12.943 1.00 77.62 103 ARG A N 1
ATOM 811 C CA . ARG A 1 103 ? -10.811 16.030 13.806 1.00 77.62 103 ARG A CA 1
ATOM 812 C C . ARG A 1 103 ? -9.778 16.013 14.934 1.00 77.62 103 ARG A C 1
ATOM 814 O O . ARG A 1 103 ? -9.150 17.036 15.204 1.00 77.62 103 ARG A O 1
ATOM 821 N N . ALA A 1 104 ? -9.557 14.858 15.560 1.00 75.25 104 ALA A N 1
ATOM 822 C CA . ALA A 1 104 ? -8.567 14.698 16.622 1.00 75.25 104 ALA A CA 1
ATOM 823 C C . ALA A 1 104 ? -7.120 14.895 16.134 1.00 75.25 104 ALA A C 1
ATOM 825 O O . ALA A 1 104 ? -6.291 15.408 16.889 1.00 75.25 104 ALA A O 1
ATOM 826 N N . LEU A 1 105 ? -6.811 14.500 14.894 1.00 69.75 105 LEU A N 1
ATOM 827 C CA . LEU A 1 105 ? -5.491 14.686 14.286 1.00 69.75 105 LEU A CA 1
ATOM 828 C C . LEU A 1 105 ? -5.241 16.148 13.888 1.00 69.75 105 LEU A C 1
ATOM 830 O O . LEU A 1 105 ? -4.151 16.659 14.132 1.00 69.75 105 LEU A O 1
ATOM 834 N N . THR A 1 106 ? -6.243 16.842 13.343 1.00 68.81 106 THR A N 1
ATOM 835 C CA . THR A 1 106 ? -6.108 18.243 12.906 1.00 68.81 106 THR A CA 1
ATOM 836 C C . THR A 1 106 ? -6.019 19.224 14.078 1.00 68.81 106 THR A C 1
ATOM 838 O O . THR A 1 106 ? -5.211 20.147 14.041 1.00 68.81 106 THR A O 1
ATOM 841 N N . LYS A 1 107 ? -6.782 19.003 15.159 1.00 66.56 107 LYS A N 1
ATOM 842 C CA . LYS A 1 107 ? -6.829 19.902 16.332 1.00 66.56 107 LYS A CA 1
ATOM 843 C C . LYS A 1 107 ? -5.523 19.931 17.151 1.00 66.56 107 LYS A C 1
ATOM 845 O O . LYS A 1 107 ? -5.325 20.808 17.979 1.00 66.56 107 LYS A O 1
ATOM 850 N N . SER A 1 108 ? -4.618 18.977 16.931 1.00 58.22 108 SER A N 1
ATOM 851 C CA . SER A 1 108 ? -3.401 18.767 17.733 1.00 58.22 108 SER A CA 1
ATOM 852 C C . SER A 1 108 ? -2.215 19.687 17.376 1.00 58.22 108 SER A C 1
ATOM 854 O O . SER A 1 108 ? -1.117 19.463 17.889 1.00 58.22 108 SER A O 1
ATOM 856 N N . LEU A 1 109 ? -2.381 20.670 16.485 1.00 58.28 109 LEU A N 1
ATOM 857 C CA . LEU A 1 109 ? -1.265 21.446 15.916 1.00 58.28 109 LEU A CA 1
ATOM 858 C C . LEU A 1 109 ? -1.235 22.931 16.315 1.00 58.28 109 LEU A C 1
ATOM 860 O O . LEU A 1 109 ? -0.287 23.630 15.953 1.00 58.28 109 LEU A O 1
ATOM 864 N N . GLU A 1 110 ? -2.216 23.408 17.079 1.00 58.38 110 GLU A N 1
ATOM 865 C CA . GLU A 1 110 ? -2.314 24.816 17.476 1.00 58.38 110 GLU A CA 1
ATOM 866 C C . GLU A 1 110 ? -1.613 25.073 18.825 1.00 58.38 110 GLU A C 1
ATOM 868 O O . GLU A 1 110 ? -1.931 24.447 19.833 1.00 58.38 110 GLU A O 1
ATOM 873 N N . GLY A 1 111 ? -0.648 26.003 18.846 1.00 63.25 111 GLY A N 1
ATOM 874 C CA . GLY A 1 111 ? -0.146 26.638 20.078 1.00 63.25 111 GLY A CA 1
ATOM 875 C C . GLY A 1 111 ? 1.126 26.084 20.745 1.00 63.25 111 GLY A C 1
ATOM 876 O O . GLY A 1 111 ? 1.573 26.685 21.715 1.00 63.25 111 GLY A O 1
ATOM 877 N N . ALA A 1 112 ? 1.745 25.001 20.257 1.00 66.38 112 ALA A N 1
ATOM 878 C CA . ALA A 1 112 ? 2.929 24.389 20.896 1.00 66.38 112 ALA A CA 1
ATOM 879 C C . ALA A 1 112 ? 4.274 24.757 20.228 1.00 66.38 112 ALA A C 1
ATOM 881 O O . ALA A 1 112 ? 4.351 24.953 19.007 1.00 66.38 112 ALA A O 1
ATOM 882 N N . THR A 1 113 ? 5.365 24.796 21.005 1.00 74.94 113 THR A N 1
ATOM 883 C CA . THR A 1 113 ? 6.719 25.055 20.476 1.00 74.94 113 THR A CA 1
ATOM 884 C C . THR A 1 113 ? 7.183 23.931 19.530 1.00 74.94 113 THR A C 1
ATOM 886 O O . THR A 1 113 ? 6.659 22.815 19.575 1.00 74.94 113 THR A O 1
ATOM 889 N N . PRO A 1 114 ? 8.158 24.160 18.623 1.00 72.81 114 PRO A N 1
ATOM 890 C CA . PRO A 1 114 ? 8.664 23.110 17.730 1.00 72.81 114 PRO A CA 1
ATOM 891 C C . PRO A 1 114 ? 9.130 21.831 18.452 1.00 72.81 114 PRO A C 1
ATOM 893 O O . PRO A 1 114 ? 8.854 20.736 17.966 1.00 72.81 114 PRO A O 1
ATOM 896 N N . GLY A 1 115 ? 9.780 21.959 19.617 1.00 74.81 115 GLY A N 1
ATOM 897 C CA . GLY A 1 115 ? 10.261 20.825 20.417 1.00 74.81 115 GLY A CA 1
ATOM 898 C C . GLY A 1 115 ? 9.135 20.047 21.103 1.00 74.81 115 GLY A C 1
ATOM 899 O O . GLY A 1 115 ? 9.088 18.820 21.012 1.00 74.81 115 GLY A O 1
ATOM 900 N N . GLU A 1 116 ? 8.172 20.748 21.705 1.00 75.06 116 GLU A N 1
ATOM 901 C CA . GLU A 1 116 ? 6.986 20.129 22.314 1.00 75.06 116 GLU A CA 1
ATOM 902 C C . GLU A 1 116 ? 6.114 19.434 21.270 1.00 75.06 116 GLU A C 1
ATOM 904 O O . GLU A 1 116 ? 5.631 18.331 21.512 1.00 75.06 116 GLU A O 1
ATOM 909 N N . ARG A 1 117 ? 5.971 20.023 20.073 1.00 71.00 117 ARG A N 1
ATOM 910 C CA . ARG A 1 117 ? 5.280 19.385 18.942 1.00 71.00 117 ARG A CA 1
ATOM 911 C C . ARG A 1 117 ? 5.960 18.089 18.528 1.00 71.00 117 ARG A C 1
ATOM 913 O O . ARG A 1 117 ? 5.268 17.106 18.287 1.00 71.00 117 ARG A O 1
ATOM 920 N N . HIS A 1 118 ? 7.290 18.063 18.475 1.00 70.50 118 HIS A N 1
ATOM 921 C CA . HIS A 1 118 ? 8.040 16.859 18.117 1.00 70.50 118 HIS A CA 1
ATOM 922 C C . HIS A 1 118 ? 7.873 15.746 19.161 1.00 70.50 118 HIS A C 1
ATOM 924 O O . HIS A 1 118 ? 7.594 14.599 18.808 1.00 70.50 118 HIS A O 1
ATOM 930 N N . PHE A 1 119 ? 7.985 16.088 20.447 1.00 75.81 119 PHE A N 1
ATOM 931 C CA . PHE A 1 119 ? 7.803 15.145 21.551 1.00 75.81 119 PHE A CA 1
ATOM 932 C C . PHE A 1 119 ? 6.361 14.623 21.637 1.00 75.81 119 PHE A C 1
ATOM 934 O O . PHE A 1 119 ? 6.131 13.415 21.720 1.00 75.81 119 PHE A O 1
ATOM 941 N N . ALA A 1 120 ? 5.375 15.518 21.544 1.00 76.69 120 ALA A N 1
ATOM 942 C CA . ALA A 1 120 ? 3.962 15.158 21.530 1.00 76.69 120 ALA A CA 1
ATOM 943 C C . ALA A 1 120 ? 3.616 14.283 20.316 1.00 76.69 120 ALA A C 1
ATOM 945 O O . ALA A 1 120 ? 2.911 13.285 20.465 1.00 76.69 120 ALA A O 1
ATOM 946 N N . ALA A 1 121 ? 4.156 14.597 19.133 1.00 73.44 121 ALA A N 1
ATOM 947 C CA . ALA A 1 121 ? 3.976 13.786 17.932 1.00 73.44 121 ALA A CA 1
ATOM 948 C C . ALA A 1 121 ? 4.579 12.381 18.087 1.00 73.44 121 ALA A C 1
ATOM 950 O O . ALA A 1 121 ? 3.913 11.405 17.744 1.00 73.44 121 ALA A O 1
ATOM 951 N N . GLN A 1 122 ? 5.785 12.248 18.656 1.00 74.00 122 GLN A N 1
ATOM 952 C CA . GLN A 1 122 ? 6.389 10.937 18.933 1.00 74.00 122 GLN A CA 1
ATOM 953 C C . GLN A 1 122 ? 5.549 10.102 19.901 1.00 74.00 122 GLN A C 1
ATOM 955 O O . GLN A 1 122 ? 5.268 8.934 19.623 1.00 74.00 122 GLN A O 1
ATOM 960 N N . ASN A 1 123 ? 5.120 10.686 21.021 1.00 78.56 123 ASN A N 1
ATOM 961 C CA . ASN A 1 123 ? 4.296 9.978 22.000 1.00 78.56 123 ASN A CA 1
ATOM 962 C C . ASN A 1 123 ? 2.943 9.577 21.414 1.00 78.56 123 ASN A C 1
ATOM 964 O O . ASN A 1 123 ? 2.485 8.457 21.634 1.00 78.56 123 ASN A O 1
ATOM 968 N N . ARG A 1 124 ? 2.331 10.450 20.608 1.00 74.69 124 ARG A N 1
ATOM 969 C CA . ARG A 1 124 ? 1.069 10.160 19.924 1.00 74.69 124 ARG A CA 1
ATOM 970 C C . ARG A 1 124 ? 1.226 9.069 18.874 1.00 74.69 124 ARG A C 1
ATOM 972 O O . ARG A 1 124 ? 0.352 8.218 18.769 1.00 74.69 124 ARG A O 1
ATOM 979 N N . MET A 1 125 ? 2.338 9.045 18.142 1.00 74.25 125 MET A N 1
ATOM 980 C CA . MET A 1 125 ? 2.625 7.973 17.192 1.00 74.25 125 MET A CA 1
ATOM 981 C C . MET A 1 125 ? 2.821 6.633 17.906 1.00 74.25 125 MET A C 1
ATOM 983 O O . MET A 1 125 ? 2.228 5.642 17.494 1.00 74.25 125 MET A O 1
ATOM 987 N N . ARG A 1 126 ? 3.569 6.601 19.017 1.00 77.44 126 ARG A N 1
ATOM 988 C CA . ARG A 1 126 ? 3.718 5.397 19.854 1.00 77.44 126 ARG A CA 1
ATOM 989 C C . ARG A 1 126 ? 2.378 4.905 20.400 1.00 77.44 126 ARG A C 1
ATOM 991 O O . ARG A 1 126 ? 2.078 3.718 20.304 1.00 77.44 126 ARG A O 1
ATOM 998 N N . ALA A 1 127 ? 1.565 5.816 20.933 1.00 77.38 127 ALA A N 1
ATOM 999 C CA . ALA A 1 127 ? 0.225 5.497 21.410 1.00 77.38 127 ALA A CA 1
ATOM 1000 C C . ALA A 1 127 ? -0.670 4.986 20.272 1.00 77.38 127 ALA A C 1
ATOM 1002 O O . ALA A 1 127 ? -1.384 4.008 20.456 1.00 77.38 127 ALA A O 1
ATOM 1003 N N . GLY A 1 128 ? -0.581 5.595 19.088 1.00 76.56 128 GLY A N 1
ATOM 1004 C CA . GLY A 1 128 ? -1.329 5.194 17.902 1.00 76.56 128 GLY A CA 1
ATOM 1005 C C . GLY A 1 128 ? -0.951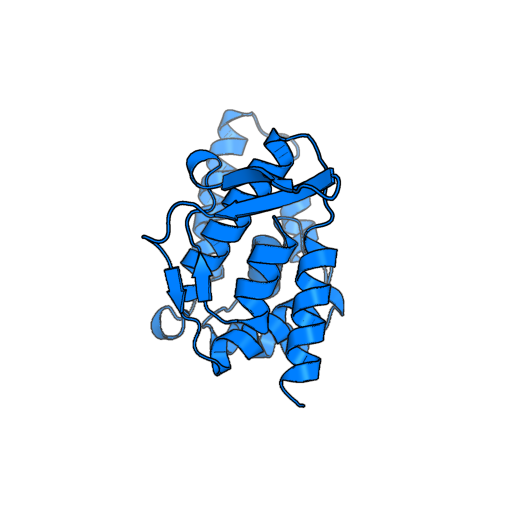 3.804 17.393 1.00 76.56 128 GLY A C 1
ATOM 1006 O O . GLY A 1 128 ? -1.834 3.027 17.057 1.00 76.56 128 GLY A O 1
ATOM 1007 N N . ILE A 1 129 ? 0.338 3.451 17.409 1.00 77.19 129 ILE A N 1
ATOM 1008 C CA . ILE A 1 129 ? 0.802 2.099 17.061 1.00 77.19 129 ILE A CA 1
ATOM 1009 C C . ILE A 1 129 ?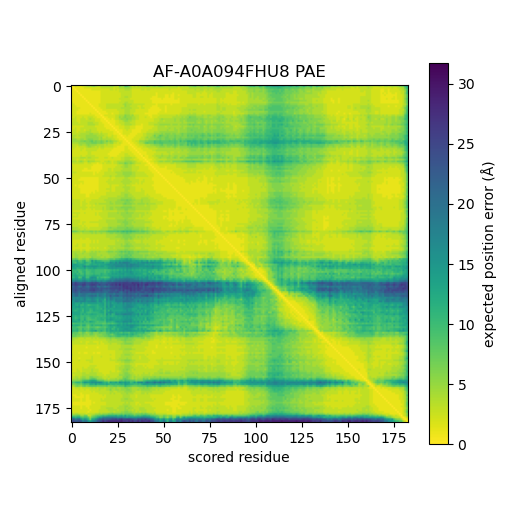 0.192 1.066 18.014 1.00 77.19 129 ILE A C 1
ATOM 1011 O O . ILE A 1 129 ? -0.375 0.082 17.550 1.00 77.19 129 ILE A O 1
ATOM 1015 N N . ARG A 1 130 ? 0.239 1.308 19.331 1.00 78.94 130 ARG A N 1
ATOM 1016 C CA . ARG A 1 130 ? -0.375 0.410 20.327 1.00 78.94 130 ARG A CA 1
ATOM 1017 C C . ARG A 1 130 ? -1.899 0.350 20.191 1.00 78.94 130 ARG A C 1
ATOM 1019 O O . ARG A 1 130 ? -2.498 -0.690 20.410 1.00 78.94 130 ARG A O 1
ATOM 1026 N N . ALA A 1 131 ? -2.524 1.468 19.842 1.00 73.75 131 ALA A N 1
ATOM 1027 C CA . ALA A 1 131 ? -3.960 1.550 19.625 1.00 73.75 131 ALA A CA 1
ATOM 1028 C C . ALA A 1 131 ? -4.412 0.797 18.365 1.00 73.75 131 ALA A C 1
ATOM 1030 O O . ALA A 1 131 ? -5.515 0.270 18.339 1.00 73.75 131 ALA A O 1
ATOM 1031 N N . VAL A 1 132 ? -3.572 0.740 17.331 1.00 81.38 132 VAL A N 1
ATOM 1032 C CA . VAL A 1 132 ? -3.816 -0.067 16.133 1.00 81.38 132 VAL A CA 1
ATOM 1033 C C . VAL A 1 132 ? -3.542 -1.541 16.418 1.00 81.38 132 VAL A C 1
ATOM 1035 O O . VAL A 1 132 ? -4.354 -2.367 16.043 1.00 81.38 132 VAL A O 1
ATOM 1038 N N . LEU A 1 133 ? -2.443 -1.887 17.086 1.00 82.00 133 LEU A N 1
ATOM 1039 C CA . LEU A 1 133 ? -2.034 -3.272 17.340 1.00 82.00 133 LEU A CA 1
ATOM 1040 C C . LEU A 1 133 ? -2.671 -3.815 18.624 1.00 82.00 133 LEU A C 1
ATOM 1042 O O . LEU A 1 133 ? -2.050 -3.801 19.685 1.00 82.00 133 LEU A O 1
ATOM 1046 N N . SER A 1 134 ? -3.920 -4.279 18.534 1.00 81.12 134 SER A N 1
ATOM 1047 C CA . SER A 1 134 ? -4.629 -4.842 19.693 1.00 81.12 134 SER A CA 1
ATOM 1048 C C . SER A 1 134 ? -4.373 -6.332 19.908 1.00 81.12 134 SER A C 1
ATOM 1050 O O . SER A 1 134 ? -4.269 -6.771 21.050 1.00 81.12 134 SER A O 1
ATOM 1052 N N . ASP A 1 135 ? -4.249 -7.094 18.821 1.00 87.00 135 ASP A N 1
ATOM 1053 C CA . ASP A 1 135 ? -3.971 -8.528 18.838 1.00 87.00 135 ASP A CA 1
ATOM 1054 C C . ASP A 1 135 ? -2.792 -8.821 17.907 1.00 87.00 135 ASP A C 1
ATOM 1056 O O . ASP A 1 135 ? -2.944 -9.008 16.699 1.00 87.00 135 ASP A O 1
ATOM 1060 N N . GLU A 1 136 ? -1.593 -8.833 18.487 1.00 83.50 136 GLU A N 1
ATOM 1061 C CA . GLU A 1 136 ? -0.341 -9.042 17.755 1.00 83.50 136 GLU A CA 1
ATOM 1062 C C . GLU A 1 136 ? -0.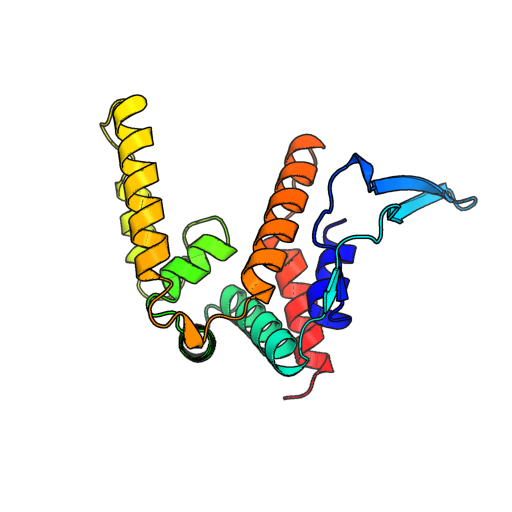265 -10.427 17.092 1.00 83.50 136 GLU A C 1
ATOM 1064 O O . GLU A 1 136 ? 0.473 -10.600 16.124 1.00 83.50 136 GLU A O 1
ATOM 1069 N N . THR A 1 137 ? -1.042 -11.411 17.564 1.00 89.06 137 THR A N 1
ATOM 1070 C CA . THR A 1 137 ? -1.022 -12.777 17.011 1.00 89.06 137 THR A CA 1
ATOM 1071 C C . THR A 1 137 ? -1.678 -12.868 15.637 1.00 89.06 137 THR A C 1
ATOM 1073 O O . THR A 1 137 ? -1.346 -13.757 14.856 1.00 89.06 137 THR A O 1
ATOM 1076 N N . LYS A 1 138 ? -2.575 -11.927 15.326 1.00 91.94 138 LYS A N 1
ATOM 1077 C CA . LYS A 1 138 ? -3.292 -11.842 14.049 1.00 91.94 138 LYS A CA 1
ATOM 1078 C C . LYS A 1 138 ? -2.616 -10.938 13.028 1.00 91.94 138 LYS A C 1
ATOM 1080 O O . LYS A 1 138 ? -3.054 -10.896 11.884 1.00 91.94 138 LYS A O 1
ATOM 1085 N N . TRP A 1 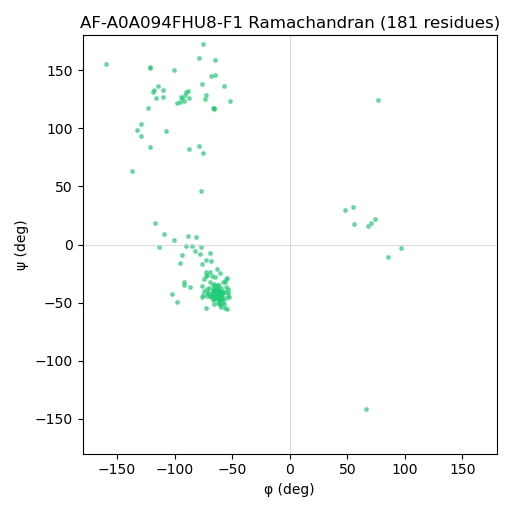139 ? -1.588 -10.196 13.435 1.00 91.94 139 TRP A N 1
ATOM 1086 C CA . TRP A 1 139 ? -0.961 -9.188 12.593 1.00 91.94 139 TRP A CA 1
ATOM 1087 C C . TRP A 1 139 ? -0.255 -9.820 11.378 1.00 91.94 139 TRP A C 1
ATOM 1089 O O . TRP A 1 139 ? 0.741 -10.534 11.561 1.00 91.94 139 TRP A O 1
ATOM 1099 N N . PRO A 1 140 ? -0.693 -9.523 10.137 1.00 94.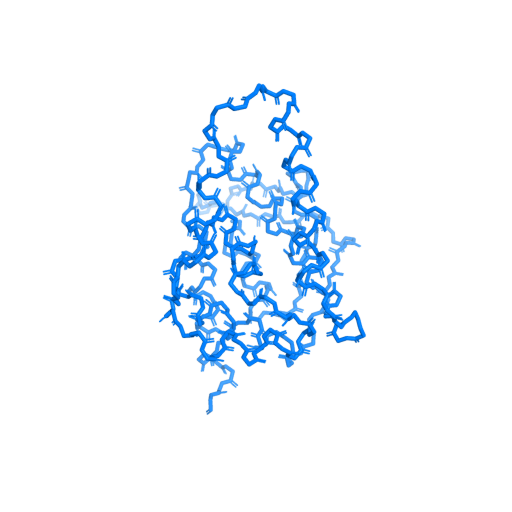44 140 PRO A N 1
ATOM 1100 C CA . PRO A 1 140 ? 0.007 -9.976 8.941 1.00 94.44 140 PRO A CA 1
ATOM 1101 C C . PRO A 1 140 ? 1.377 -9.302 8.857 1.00 94.44 140 PRO A C 1
ATOM 1103 O O . PRO A 1 140 ? 1.494 -8.075 8.765 1.00 94.44 140 PRO A O 1
ATOM 1106 N N . ARG A 1 141 ? 2.446 -10.099 8.899 1.00 92.12 141 ARG A N 1
ATOM 1107 C CA . ARG A 1 141 ? 3.830 -9.591 8.929 1.00 92.12 141 ARG A CA 1
ATOM 1108 C C . ARG A 1 141 ? 4.187 -8.855 7.637 1.00 92.12 141 ARG A C 1
ATOM 1110 O O . ARG A 1 141 ? 4.985 -7.917 7.652 1.00 92.12 141 ARG A O 1
ATOM 1117 N N . GLU A 1 142 ? 3.540 -9.230 6.542 1.00 94.75 142 GLU A N 1
ATOM 1118 C CA . GLU A 1 142 ? 3.619 -8.634 5.214 1.00 94.75 142 GLU A CA 1
ATOM 1119 C C . GLU A 1 142 ? 3.285 -7.138 5.237 1.00 94.75 142 GLU A C 1
ATOM 1121 O O . GLU A 1 142 ? 3.896 -6.368 4.494 1.00 94.75 142 GLU A O 1
ATOM 1126 N N . LEU A 1 143 ? 2.393 -6.682 6.131 1.00 94.00 143 LEU A N 1
ATOM 1127 C CA . LEU A 1 143 ? 2.035 -5.263 6.255 1.00 94.00 143 LEU A CA 1
ATOM 1128 C C . LEU A 1 143 ? 3.246 -4.375 6.555 1.00 94.00 143 LEU A C 1
ATOM 1130 O O . LEU A 1 143 ? 3.293 -3.236 6.092 1.00 94.00 143 LEU A O 1
ATOM 1134 N N . VAL A 1 144 ? 4.243 -4.881 7.288 1.00 91.62 144 VAL A N 1
ATOM 1135 C CA . VAL A 1 144 ? 5.475 -4.132 7.585 1.00 91.62 144 VAL A CA 1
ATOM 1136 C C . VAL A 1 144 ? 6.270 -3.883 6.303 1.00 91.62 144 VAL A C 1
ATOM 1138 O O . VAL A 1 144 ? 6.753 -2.773 6.065 1.00 91.62 144 VAL A O 1
ATOM 1141 N N . PHE A 1 145 ? 6.366 -4.898 5.446 1.00 94.12 145 PHE A N 1
ATOM 1142 C CA . PHE A 1 145 ? 7.061 -4.813 4.167 1.00 94.12 145 PHE A CA 1
ATOM 1143 C C . PHE A 1 145 ? 6.310 -3.939 3.160 1.00 94.12 145 PHE A C 1
ATOM 1145 O O . PHE A 1 145 ? 6.927 -3.096 2.507 1.00 94.12 145 PHE A O 1
ATOM 1152 N N . LEU A 1 146 ? 4.982 -4.062 3.095 1.00 94.06 146 LEU A N 1
ATOM 1153 C CA . LEU A 1 146 ? 4.131 -3.208 2.263 1.00 94.06 146 LEU A CA 1
ATOM 1154 C C . LEU A 1 146 ? 4.216 -1.739 2.695 1.00 94.06 146 LEU A C 1
ATOM 1156 O O . LEU A 1 146 ? 4.384 -0.854 1.854 1.00 94.06 146 LEU A O 1
ATOM 1160 N N . ALA A 1 147 ? 4.188 -1.468 4.004 1.00 91.19 147 ALA A N 1
ATOM 1161 C CA . ALA A 1 147 ? 4.364 -0.123 4.542 1.00 91.19 147 ALA A CA 1
ATOM 1162 C C . ALA A 1 147 ? 5.749 0.451 4.204 1.00 91.19 147 ALA A C 1
ATOM 1164 O O . ALA A 1 147 ? 5.850 1.612 3.793 1.00 91.19 147 ALA A O 1
ATOM 1165 N N . ARG A 1 148 ? 6.814 -0.358 4.318 1.00 91.06 148 ARG A N 1
ATOM 1166 C CA . ARG A 1 148 ? 8.173 0.039 3.919 1.00 91.06 148 ARG A CA 1
ATOM 1167 C C . ARG A 1 148 ? 8.241 0.374 2.430 1.00 91.06 148 ARG A C 1
ATOM 1169 O O . ARG A 1 148 ? 8.714 1.461 2.093 1.00 91.06 148 ARG A O 1
ATOM 1176 N N . ASN A 1 149 ? 7.746 -0.510 1.560 1.00 93.06 149 ASN A N 1
ATOM 1177 C CA . ASN A 1 149 ? 7.714 -0.285 0.114 1.00 93.06 149 ASN A CA 1
ATOM 1178 C C . ASN A 1 149 ? 6.997 1.035 -0.206 1.00 93.06 149 ASN A C 1
ATOM 1180 O O . ASN A 1 149 ? 7.597 1.935 -0.797 1.00 93.06 149 ASN A O 1
ATOM 1184 N N . MET A 1 150 ? 5.758 1.198 0.270 1.00 89.81 150 MET A N 1
ATOM 1185 C CA . MET A 1 150 ? 4.967 2.404 0.027 1.00 89.81 150 MET A CA 1
ATOM 1186 C C . MET A 1 150 ? 5.679 3.674 0.493 1.00 89.81 150 MET A C 1
ATOM 1188 O O . MET A 1 150 ? 5.631 4.696 -0.197 1.00 89.81 150 MET A O 1
ATOM 1192 N N . ARG A 1 151 ? 6.341 3.634 1.656 1.00 89.94 151 ARG A N 1
ATOM 1193 C CA . ARG A 1 151 ? 7.037 4.797 2.213 1.00 89.94 151 ARG A CA 1
ATOM 1194 C C . ARG A 1 151 ? 8.242 5.203 1.369 1.00 89.94 151 ARG A C 1
ATOM 1196 O O . ARG A 1 151 ? 8.421 6.395 1.126 1.00 89.94 151 ARG A O 1
ATOM 1203 N N . ILE A 1 152 ? 9.034 4.241 0.899 1.00 91.56 152 ILE A N 1
ATOM 1204 C CA . ILE A 1 152 ? 10.195 4.512 0.041 1.00 91.56 152 ILE A CA 1
ATOM 1205 C C . ILE A 1 152 ? 9.732 5.019 -1.331 1.00 91.56 152 ILE A C 1
ATOM 1207 O O . ILE A 1 152 ? 10.222 6.046 -1.791 1.00 91.56 152 ILE A O 1
ATOM 1211 N N . VAL A 1 153 ? 8.724 4.387 -1.946 1.00 90.00 153 VAL A N 1
ATOM 1212 C CA . VAL A 1 153 ? 8.146 4.848 -3.224 1.00 90.00 153 VAL A CA 1
ATOM 1213 C C . VAL A 1 153 ? 7.599 6.273 -3.105 1.00 90.00 153 VAL A C 1
ATOM 1215 O O . VAL A 1 153 ? 7.804 7.096 -3.999 1.00 90.00 153 VAL A O 1
ATOM 1218 N N . GLN A 1 154 ? 6.936 6.599 -1.992 1.00 87.75 154 GLN A N 1
ATOM 1219 C CA . GLN A 1 154 ? 6.483 7.961 -1.714 1.00 87.75 154 GLN A CA 1
ATOM 1220 C C . GLN A 1 154 ? 7.661 8.942 -1.625 1.00 87.75 154 GLN A C 1
ATOM 1222 O O . GLN A 1 154 ? 7.586 10.018 -2.217 1.00 87.75 154 GLN A O 1
ATOM 1227 N N . GLY A 1 155 ? 8.733 8.573 -0.917 1.00 89.06 155 GLY A N 1
ATOM 1228 C CA . GLY A 1 155 ? 9.952 9.378 -0.819 1.00 89.06 155 GLY A CA 1
ATOM 1229 C C . GLY A 1 155 ? 10.604 9.620 -2.182 1.00 89.06 155 GLY A C 1
ATOM 1230 O O . GLY A 1 155 ? 10.942 10.757 -2.502 1.00 89.06 155 GLY A O 1
ATOM 1231 N N . ASN A 1 156 ? 10.680 8.590 -3.028 1.00 89.12 156 ASN A N 1
ATOM 1232 C CA . ASN A 1 156 ? 11.207 8.707 -4.388 1.00 89.12 156 ASN A CA 1
ATOM 1233 C C . ASN A 1 156 ? 10.385 9.682 -5.238 1.00 89.12 156 ASN A C 1
ATOM 1235 O O . ASN A 1 156 ? 10.951 10.547 -5.901 1.00 89.12 156 ASN A O 1
ATOM 1239 N N . ASN A 1 157 ? 9.051 9.586 -5.203 1.00 86.88 157 ASN A N 1
ATOM 1240 C CA . ASN A 1 157 ? 8.187 10.504 -5.951 1.00 86.88 157 ASN A CA 1
ATOM 1241 C C . ASN A 1 157 ? 8.351 11.960 -5.495 1.00 86.88 157 ASN A C 1
ATOM 1243 O O . ASN A 1 157 ? 8.337 12.864 -6.329 1.00 86.88 157 ASN A O 1
ATOM 1247 N N . GLN A 1 158 ? 8.508 12.188 -4.186 1.00 85.94 158 GLN A N 1
ATOM 1248 C CA . GLN A 1 158 ? 8.773 13.520 -3.639 1.00 85.94 158 GLN A CA 1
ATOM 1249 C C . GLN A 1 158 ? 10.132 14.053 -4.100 1.00 85.94 158 GLN A C 1
ATOM 1251 O O . GLN A 1 158 ? 10.210 15.187 -4.562 1.00 85.94 158 GLN A O 1
ATOM 1256 N N . PHE A 1 159 ? 11.179 13.228 -4.023 1.00 86.94 159 PHE A N 1
ATOM 1257 C CA . PHE A 1 159 ? 12.535 13.593 -4.435 1.00 86.94 159 PHE A CA 1
ATOM 1258 C C . PHE A 1 159 ? 12.622 13.950 -5.924 1.00 86.94 159 PHE A C 1
ATOM 1260 O O . PHE A 1 159 ? 13.260 14.930 -6.290 1.00 86.94 159 PHE A O 1
ATOM 1267 N N . LEU A 1 160 ? 11.939 13.189 -6.783 1.00 84.75 160 LEU A N 1
ATOM 1268 C CA . LEU A 1 160 ? 11.926 13.408 -8.232 1.00 84.75 160 LEU A CA 1
ATOM 1269 C C . LEU A 1 160 ? 11.022 14.575 -8.671 1.00 84.75 160 LEU A C 1
ATOM 1271 O O . LEU A 1 160 ? 10.938 14.858 -9.863 1.00 84.75 160 LEU A O 1
ATOM 1275 N N . GLY A 1 161 ? 10.324 15.240 -7.742 1.00 80.38 161 GLY A N 1
ATOM 1276 C CA . GLY A 1 161 ? 9.509 16.423 -8.033 1.00 80.38 161 GLY A CA 1
ATOM 1277 C C . GLY A 1 161 ? 8.261 16.153 -8.881 1.00 80.38 161 GLY A C 1
ATOM 1278 O O . GLY A 1 161 ? 7.673 17.090 -9.415 1.00 80.38 161 GLY A O 1
ATOM 1279 N N . SER A 1 162 ? 7.837 14.892 -9.008 1.00 73.94 162 SER A N 1
ATOM 1280 C CA . SER A 1 162 ? 6.667 14.503 -9.798 1.00 73.94 162 SER A CA 1
ATOM 1281 C C . SER A 1 162 ? 5.518 14.109 -8.866 1.00 73.94 162 SER A C 1
ATOM 1283 O O . SER A 1 162 ? 5.481 12.969 -8.390 1.00 73.94 162 SER A O 1
ATOM 1285 N N . PRO A 1 163 ? 4.559 15.009 -8.578 1.00 74.38 163 PRO A N 1
ATOM 1286 C CA . PRO A 1 163 ? 3.420 14.677 -7.737 1.00 74.38 163 PRO A CA 1
ATOM 1287 C C . PRO A 1 163 ? 2.532 13.652 -8.447 1.00 74.38 163 PRO A C 1
ATOM 1289 O O . PRO A 1 163 ? 1.954 13.916 -9.498 1.00 74.38 163 PRO A O 1
ATOM 1292 N N . VAL A 1 164 ? 2.408 12.466 -7.852 1.00 83.44 164 VAL A N 1
ATOM 1293 C CA . VAL A 1 164 ? 1.532 11.400 -8.348 1.00 83.44 164 VAL A CA 1
ATOM 1294 C C . VAL A 1 164 ? 0.421 11.146 -7.340 1.00 83.44 164 VAL A C 1
ATOM 1296 O O . VAL A 1 164 ? 0.664 11.046 -6.133 1.00 83.44 164 VAL A O 1
ATOM 1299 N N . ASN A 1 165 ? -0.810 10.985 -7.828 1.00 88.94 165 ASN A N 1
ATOM 1300 C CA . ASN A 1 165 ? -1.939 10.588 -6.994 1.00 88.94 165 ASN A CA 1
ATOM 1301 C C . ASN A 1 165 ? -1.855 9.091 -6.648 1.00 88.94 165 ASN A C 1
ATOM 1303 O O . ASN A 1 165 ? -2.536 8.252 -7.239 1.00 88.94 165 ASN A O 1
ATOM 1307 N N . ARG A 1 166 ? -1.003 8.762 -5.671 1.00 90.31 166 ARG A N 1
ATOM 1308 C CA . ARG A 1 166 ? -0.768 7.385 -5.212 1.00 90.31 166 ARG A CA 1
ATOM 1309 C C . ARG A 1 166 ? -2.049 6.674 -4.773 1.00 90.31 166 ARG A C 1
ATOM 1311 O O . ARG A 1 166 ? -2.179 5.484 -5.001 1.00 90.31 166 ARG A O 1
ATOM 1318 N N . VAL A 1 167 ? -2.974 7.404 -4.141 1.00 91.06 167 VAL A N 1
ATOM 1319 C CA . VAL A 1 167 ? -4.201 6.833 -3.571 1.00 91.06 167 VAL A CA 1
ATOM 1320 C C . VAL A 1 167 ? -5.103 6.351 -4.699 1.00 91.06 167 VAL A C 1
ATOM 1322 O O . VAL A 1 167 ? -5.583 5.224 -4.653 1.00 91.06 167 VAL A O 1
ATOM 1325 N N . ARG A 1 168 ? -5.248 7.170 -5.749 1.00 92.38 168 ARG A N 1
ATOM 1326 C CA . ARG A 1 168 ? -5.963 6.782 -6.965 1.00 92.38 168 ARG A CA 1
ATOM 1327 C C . ARG A 1 168 ? -5.307 5.581 -7.642 1.00 92.38 168 ARG A C 1
ATOM 1329 O O . ARG A 1 168 ? -6.006 4.623 -7.920 1.00 92.38 168 ARG A O 1
ATOM 1336 N N . ILE A 1 169 ? -3.999 5.627 -7.908 1.00 94.06 169 ILE A N 1
ATOM 1337 C CA . ILE A 1 169 ? -3.314 4.541 -8.634 1.00 94.06 169 ILE A CA 1
ATOM 1338 C C . ILE A 1 169 ? -3.449 3.222 -7.876 1.00 94.06 169 ILE A C 1
ATOM 1340 O O . ILE A 1 169 ? -3.958 2.257 -8.431 1.00 94.06 169 ILE A O 1
ATOM 1344 N N . MET A 1 170 ? -3.064 3.195 -6.599 1.00 94.69 170 MET A N 1
ATOM 1345 C CA . MET A 1 170 ? -3.125 1.969 -5.803 1.00 94.69 170 MET A CA 1
ATOM 1346 C C . MET A 1 170 ? -4.547 1.433 -5.683 1.00 94.69 170 MET A C 1
ATOM 1348 O O . MET A 1 170 ? -4.749 0.233 -5.805 1.00 94.69 170 MET A O 1
ATOM 1352 N N . GLY A 1 171 ? -5.539 2.303 -5.492 1.00 95.00 171 GLY A N 1
ATOM 1353 C CA . GLY A 1 171 ? -6.917 1.848 -5.400 1.00 95.00 171 GLY A CA 1
ATOM 1354 C C . GLY A 1 171 ? -7.520 1.386 -6.732 1.00 95.00 171 GLY A C 1
ATOM 1355 O O . GLY A 1 171 ? -8.386 0.518 -6.707 1.00 95.00 171 GLY A O 1
ATOM 1356 N N . MET A 1 172 ? -7.043 1.876 -7.885 1.00 95.19 172 MET A N 1
ATOM 1357 C CA . MET A 1 172 ? -7.407 1.309 -9.194 1.00 95.19 172 MET A CA 1
ATOM 1358 C C . MET A 1 172 ? -6.873 -0.120 -9.337 1.00 95.19 172 MET A C 1
ATOM 1360 O O . MET A 1 172 ? -7.662 -1.022 -9.596 1.00 95.19 172 MET A O 1
ATOM 1364 N N . TRP A 1 173 ? -5.579 -0.338 -9.074 1.00 96.94 173 TRP A N 1
ATOM 1365 C CA . TRP A 1 173 ? -4.969 -1.677 -9.097 1.00 96.94 173 TRP A CA 1
ATOM 1366 C C . TRP A 1 173 ? -5.621 -2.631 -8.090 1.00 96.94 173 TRP A C 1
ATOM 1368 O O . TRP A 1 173 ? -5.846 -3.798 -8.389 1.00 96.94 173 TRP A O 1
ATOM 1378 N N . ALA A 1 174 ? -5.954 -2.136 -6.897 1.00 97.00 174 ALA A N 1
ATOM 1379 C CA . ALA A 1 174 ? -6.674 -2.915 -5.901 1.00 97.00 174 ALA A CA 1
ATOM 1380 C C . ALA A 1 174 ? -8.084 -3.293 -6.378 1.00 97.00 174 ALA A C 1
ATOM 1382 O O . ALA A 1 174 ? -8.511 -4.425 -6.187 1.00 97.00 174 ALA A O 1
ATOM 1383 N N . SER A 1 175 ? -8.802 -2.364 -7.016 1.00 95.88 175 SER A N 1
ATOM 1384 C CA . SER A 1 175 ? -10.144 -2.633 -7.546 1.00 95.88 175 SER A CA 1
ATOM 1385 C C . SER A 1 175 ? -10.112 -3.656 -8.681 1.00 95.88 175 SER A C 1
ATOM 1387 O O . SER A 1 175 ? -10.964 -4.538 -8.716 1.00 95.88 175 SER A O 1
ATOM 1389 N N . GLU A 1 176 ? -9.115 -3.572 -9.565 1.00 95.00 176 GLU A N 1
ATOM 1390 C CA . GLU A 1 176 ? -8.865 -4.554 -10.626 1.00 95.00 176 GLU A CA 1
ATOM 1391 C C . GLU A 1 176 ? -8.564 -5.940 -10.047 1.00 95.00 176 GLU A C 1
ATOM 1393 O O . GLU A 1 176 ? -9.210 -6.912 -10.422 1.00 95.00 176 GLU A O 1
ATOM 1398 N N . ALA A 1 177 ? -7.686 -6.025 -9.044 1.00 95.38 177 ALA A N 1
ATOM 1399 C CA . ALA A 1 177 ? -7.367 -7.286 -8.380 1.00 95.38 177 ALA A CA 1
ATOM 1400 C C . ALA A 1 177 ? -8.581 -7.955 -7.721 1.00 95.38 177 ALA A C 1
ATOM 1402 O O . ALA A 1 177 ? -8.696 -9.179 -7.750 1.00 95.38 177 ALA A O 1
ATOM 1403 N N . VAL A 1 178 ? -9.494 -7.174 -7.132 1.00 94.75 178 VAL A N 1
ATOM 1404 C CA . VAL A 1 178 ? -10.735 -7.734 -6.577 1.00 94.75 178 VAL A CA 1
ATOM 1405 C C . VAL A 1 178 ? -11.675 -8.205 -7.690 1.00 94.75 178 VAL A C 1
ATOM 1407 O O . VAL A 1 178 ? -12.299 -9.249 -7.546 1.00 94.75 178 VAL A O 1
ATOM 1410 N N . ALA A 1 179 ? -11.753 -7.482 -8.811 1.00 91.88 179 ALA A N 1
ATOM 1411 C CA . ALA A 1 179 ? -12.577 -7.887 -9.950 1.00 91.88 179 ALA A CA 1
ATOM 1412 C C . ALA A 1 179 ? -12.072 -9.183 -10.615 1.00 91.88 179 ALA A C 1
ATOM 1414 O O . ALA A 1 179 ? -12.880 -10.030 -10.987 1.00 91.88 179 ALA A O 1
ATOM 1415 N N . GLU A 1 180 ? -10.754 -9.362 -10.739 1.00 86.88 180 GLU A N 1
ATOM 1416 C CA . GLU A 1 180 ? -10.146 -10.592 -11.272 1.00 86.88 180 GLU A CA 1
ATOM 1417 C C . GLU A 1 180 ? -10.197 -11.767 -10.286 1.00 86.88 180 GLU A C 1
ATOM 1419 O O . GLU A 1 180 ? -10.254 -12.923 -10.702 1.00 86.88 180 GLU A O 1
ATOM 1424 N N . GLY A 1 181 ? -10.168 -11.480 -8.981 1.00 69.81 181 GLY A N 1
ATOM 1425 C CA . GLY A 1 181 ? -10.175 -12.484 -7.916 1.00 69.81 181 GLY A CA 1
ATOM 1426 C C . GLY A 1 181 ? -11.513 -13.198 -7.704 1.00 69.81 181 GLY A C 1
ATOM 1427 O O . GLY A 1 181 ? -11.523 -14.231 -7.040 1.00 69.81 181 GLY A O 1
ATOM 1428 N N . GLY A 1 182 ? -12.602 -12.684 -8.284 1.00 48.78 182 GLY A N 1
ATOM 1429 C CA . GLY A 1 182 ? -13.962 -13.192 -8.103 1.00 48.78 182 GLY A CA 1
ATOM 1430 C C . GLY A 1 182 ? -14.570 -12.787 -6.755 1.00 48.78 182 GLY A C 1
ATOM 1431 O O . GLY A 1 182 ? -14.009 -13.067 -5.696 1.00 48.78 182 GLY A O 1
ATOM 1432 N N . GLU A 1 183 ? -15.731 -12.131 -6.809 1.00 44.62 183 GLU A N 1
ATOM 1433 C CA . GLU A 1 183 ? -16.722 -12.143 -5.720 1.00 44.62 183 GLU A CA 1
ATOM 1434 C C . GLU A 1 183 ? -17.627 -13.373 -5.854 1.00 44.62 183 GLU A C 1
ATOM 1436 O O . GLU A 1 183 ? -17.949 -13.742 -7.010 1.00 44.62 183 GLU A O 1
#

Solvent-accessible surface area (backbone atoms only — not comparable to full-atom values): 10230 Å² total; per-residue (Å²): 109,69,65,60,57,31,42,20,46,36,70,67,27,53,31,68,43,66,67,46,69,91,33,53,45,82,47,73,44,98,88,68,48,81,41,83,41,78,70,72,80,90,52,67,47,76,46,56,71,67,59,30,50,51,52,15,47,41,40,33,21,66,76,70,51,37,57,66,58,34,43,55,55,31,48,64,37,19,29,72,34,44,62,59,48,48,14,60,76,63,74,42,72,37,74,51,83,86,33,59,69,30,51,59,62,64,67,72,71,76,92,66,55,77,66,56,45,51,52,53,49,52,54,49,49,56,51,47,52,54,51,27,54,66,36,74,90,42,45,61,70,62,55,59,44,51,52,46,25,54,51,43,50,51,50,51,35,60,74,70,70,50,92,67,69,58,69,61,55,44,28,49,42,11,43,51,32,44,66,75,65,60,130